Protein AF-A0AAD7VWU1-F1 (afdb_monomer)

Foldseek 3Di:
DVVLLVCLQPDPVSLLCCCQVPPLVDLCNLLCQCFVPPDPVSNLVVLVVLLSNLVSQLPVWQHDAHPNDPDPPDPDRGTDTPSLNSVVSLLCCQAESCLVRQVRQVSSLVSLVSQLVPDLSSLLSCVVVVLLLQLLCLLVCNHNHGHNPDPPRQCLSSLLSNLSSQLQADPVVQADNPDDHSYHDDPSSCCSQQPPLVSLLSCCVRPVPPPSSVSSLVSNCHRHVSSVVSNVVSVVVD

Mean predicted aligned error: 6.1 Å

Sequence (238 aa):
MTRLCVLLRHSKNVRCWFAHNILFAYTNRFSEYLLECPSAEVRGAFAKLIVFIAHFSLQDGPCPTPVASPGPSTQACDNLSLSDHLLRAVLNLLRREVSEHGRHLQQYFNLFVMCANLGVPEKTQLLKLSVPATFMLVALDEGPGPPIKYQYAELGKLYGVVSQLVRCCDVSSRMQSSLAPIMALQQLVAEILFVRTSYIKKIIEDCSNSDETIKLLRFSCWENPQFSSTVLSELLWQ

Secondary structure (DSSP, 8-state):
-HHHHHHHHH-HHHHHHHIIIIIITSTTHHHIIIII-S-HHHHHHHHHHHHHHHHHHTTS-B-PPPTT------S--TT-BHHHHHHHHHHHGGGTHHHHTGGGHHHHHHHHHHHHTT-HHHHHHHHHTTHHHHHHHHHTT-SSSS----TT---HHHHHHHHHHHTTEE-TTTS---S--SEEPPHHHHHHHHT-HHHHHHHHHHHTT-HHHHHHHHHHHTT-HHHHHHHHHHHHT-

Nearest PDB structures (foldseek):
  7yxx-assembly1_C  TM=9.167E-01  e=3.149E-23  Homo sapiens
  7yxy-assembly1_A  TM=9.125E-01  e=7.619E-23  Homo sapiens
  1t08-assembly1_A  TM=2.926E-01  e=3.624E-02  Homo sapiens
  1n4k-assembly1_A  TM=4.394E-01  e=4.158E+00  Mus musculus

Radius of gyration: 18.56 Å; Cα contacts (8 Å, |Δi|>4): 287; chains: 1; bounding box: 46×38×55 Å

Organism: NCBI:txid143900

Structure (mmCIF, N/CA/C/O backbone):
data_AF-A0AAD7VWU1-F1
#
_entry.id   AF-A0AAD7VWU1-F1
#
loop_
_atom_site.group_PDB
_atom_site.id
_atom_site.type_symbol
_atom_site.label_atom_id
_atom_site.label_alt_id
_atom_site.label_comp_id
_atom_site.label_asym_id
_atom_site.label_entity_id
_atom_site.label_seq_id
_atom_site.pdbx_PDB_ins_code
_atom_site.Cartn_x
_atom_site.Cartn_y
_atom_site.Cartn_z
_atom_site.occupancy
_atom_site.B_iso_or_equiv
_atom_site.auth_seq_id
_atom_site.auth_comp_id
_atom_site.auth_asym_id
_atom_site.auth_atom_id
_atom_site.pdbx_PDB_model_num
ATOM 1 N N . MET A 1 1 ? 16.481 11.238 -19.354 1.00 58.09 1 MET A N 1
ATOM 2 C CA . MET A 1 1 ? 15.278 10.696 -18.677 1.00 58.09 1 MET A CA 1
ATOM 3 C C . MET A 1 1 ? 14.001 10.854 -19.513 1.00 58.09 1 MET A C 1
ATOM 5 O O . MET A 1 1 ? 13.251 9.898 -19.636 1.00 58.09 1 MET A O 1
ATOM 9 N N . THR A 1 2 ? 13.778 11.998 -20.171 1.00 67.44 2 THR A N 1
ATOM 10 C CA . THR A 1 2 ? 12.561 12.308 -20.956 1.00 67.44 2 THR A CA 1
ATOM 11 C C . THR A 1 2 ? 12.230 11.317 -22.080 1.00 67.44 2 THR A C 1
ATOM 13 O O . THR A 1 2 ? 11.077 10.915 -22.194 1.00 67.44 2 THR A O 1
ATOM 16 N N . ARG A 1 3 ? 13.211 10.848 -22.869 1.00 79.94 3 ARG A N 1
ATOM 17 C CA . ARG A 1 3 ? 12.951 9.871 -23.951 1.00 79.94 3 ARG A CA 1
ATOM 18 C C . ARG A 1 3 ? 12.490 8.502 -23.433 1.00 79.94 3 ARG A C 1
ATOM 20 O O . ARG A 1 3 ? 11.554 7.936 -23.984 1.00 79.94 3 ARG A O 1
ATOM 27 N N . LEU A 1 4 ? 13.094 8.002 -22.352 1.00 82.31 4 LEU A N 1
ATOM 28 C CA . LEU A 1 4 ? 12.702 6.725 -21.746 1.00 82.31 4 LEU A CA 1
ATOM 29 C C . LEU A 1 4 ? 11.270 6.784 -21.194 1.00 82.31 4 LEU A C 1
ATOM 31 O O . LEU A 1 4 ? 10.484 5.880 -21.455 1.00 82.31 4 LEU A O 1
ATOM 35 N N . CYS A 1 5 ? 10.904 7.867 -20.500 1.00 86.25 5 CYS A N 1
ATOM 36 C CA . CYS A 1 5 ? 9.545 8.042 -19.978 1.00 86.25 5 CYS A CA 1
ATOM 37 C C . CYS A 1 5 ? 8.489 8.059 -21.093 1.00 86.25 5 CYS A C 1
ATOM 39 O O . CYS A 1 5 ? 7.422 7.468 -20.940 1.00 86.25 5 CYS A O 1
ATOM 41 N N . VAL A 1 6 ? 8.786 8.701 -22.230 1.00 89.88 6 VAL A N 1
ATOM 42 C CA . VAL A 1 6 ? 7.888 8.713 -23.396 1.00 89.88 6 VAL A CA 1
ATOM 43 C C . VAL A 1 6 ? 7.713 7.306 -23.968 1.00 89.88 6 VAL A C 1
ATOM 45 O O . VAL A 1 6 ? 6.583 6.9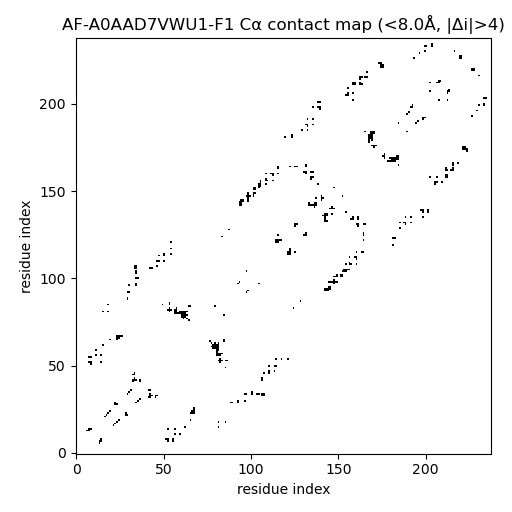06 -24.243 1.00 89.88 6 VAL A O 1
ATOM 48 N N . LEU A 1 7 ? 8.796 6.535 -24.104 1.00 91.38 7 LEU A N 1
ATOM 49 C CA . LEU A 1 7 ? 8.727 5.160 -24.607 1.00 91.38 7 LEU A CA 1
ATOM 50 C C . LEU A 1 7 ? 7.941 4.244 -23.659 1.00 91.38 7 LEU A C 1
ATOM 52 O O . LEU A 1 7 ? 7.056 3.516 -24.105 1.00 91.38 7 LEU A O 1
ATOM 56 N N . LEU A 1 8 ? 8.212 4.328 -22.354 1.00 93.00 8 LEU A N 1
ATOM 57 C CA . LEU A 1 8 ? 7.511 3.552 -21.328 1.00 93.00 8 LEU A CA 1
ATOM 58 C C . LEU A 1 8 ? 6.025 3.911 -21.225 1.00 93.00 8 LEU A C 1
ATOM 60 O O . LEU A 1 8 ? 5.228 3.055 -20.862 1.00 93.00 8 LEU A O 1
ATOM 64 N N . ARG A 1 9 ? 5.625 5.143 -21.553 1.00 94.19 9 ARG A N 1
ATOM 65 C CA . ARG A 1 9 ? 4.212 5.544 -21.568 1.00 94.19 9 ARG A CA 1
ATOM 66 C C . ARG A 1 9 ? 3.439 4.903 -22.718 1.00 94.19 9 ARG A C 1
ATOM 68 O O . ARG A 1 9 ? 2.335 4.413 -22.511 1.00 94.19 9 ARG A O 1
ATOM 75 N N . HIS A 1 10 ? 4.011 4.889 -23.919 1.00 93.88 10 HIS A N 1
ATOM 76 C CA . HIS A 1 10 ? 3.247 4.572 -25.131 1.00 93.88 10 HIS A CA 1
ATOM 77 C C . HIS A 1 10 ? 3.442 3.142 -25.646 1.00 93.88 10 HIS A C 1
ATOM 79 O O . HIS A 1 10 ? 2.617 2.671 -26.421 1.00 93.88 10 HIS A O 1
ATOM 85 N N . SER A 1 11 ? 4.500 2.434 -25.237 1.00 95.44 11 SER A N 1
ATOM 86 C CA . SER A 1 11 ? 4.798 1.100 -25.763 1.00 95.44 11 SER A CA 1
ATOM 87 C C . SER A 1 11 ? 4.746 0.019 -24.689 1.00 95.44 11 SER A C 1
ATOM 89 O O . SER A 1 11 ? 5.653 -0.097 -23.858 1.00 95.44 11 SER A O 1
ATOM 91 N N . LYS A 1 12 ? 3.725 -0.844 -24.781 1.00 95.12 12 LYS A N 1
ATOM 92 C CA . LYS A 1 12 ? 3.615 -2.066 -23.969 1.00 95.12 12 LYS A CA 1
ATOM 93 C C . LYS A 1 12 ? 4.841 -2.966 -24.108 1.00 95.12 12 LYS A C 1
ATOM 95 O O . LYS A 1 12 ? 5.328 -3.514 -23.125 1.00 95.12 12 LYS A O 1
ATOM 100 N N . ASN A 1 13 ? 5.406 -3.045 -25.316 1.00 94.44 13 ASN A N 1
ATOM 101 C CA . ASN A 1 13 ? 6.586 -3.864 -25.591 1.00 94.44 13 ASN A CA 1
ATOM 102 C C . ASN A 1 13 ? 7.817 -3.317 -24.861 1.00 94.44 13 ASN A C 1
ATOM 104 O O . ASN A 1 13 ? 8.588 -4.095 -24.309 1.00 94.44 13 ASN A O 1
ATOM 108 N N . VAL A 1 14 ? 7.981 -1.988 -24.800 1.00 95.38 14 VAL A N 1
ATOM 109 C CA . VAL A 1 14 ? 9.089 -1.370 -24.055 1.00 95.38 14 VAL A CA 1
ATOM 110 C C . VAL A 1 14 ? 8.914 -1.579 -22.554 1.00 95.38 14 VAL A C 1
ATOM 112 O O . VAL A 1 14 ? 9.885 -1.937 -21.892 1.00 95.38 14 VAL A O 1
ATOM 115 N N . ARG A 1 15 ? 7.699 -1.413 -22.010 1.00 96.06 15 ARG A N 1
ATOM 116 C CA . ARG A 1 15 ? 7.420 -1.711 -20.592 1.00 96.06 15 ARG A CA 1
ATOM 117 C C . ARG A 1 15 ? 7.732 -3.162 -20.252 1.00 96.06 15 ARG A C 1
ATOM 119 O O . ARG A 1 15 ? 8.461 -3.414 -19.297 1.00 96.06 15 ARG A O 1
ATOM 126 N N . CYS A 1 16 ? 7.228 -4.094 -21.058 1.00 94.38 16 CYS A N 1
ATOM 127 C CA . CYS A 1 16 ? 7.449 -5.522 -20.877 1.00 94.38 16 CYS A CA 1
ATOM 128 C C . CYS A 1 16 ? 8.937 -5.867 -20.960 1.00 94.38 16 CYS A C 1
ATOM 130 O O . CYS A 1 16 ? 9.465 -6.509 -20.054 1.00 94.38 16 CYS A O 1
ATOM 132 N N . TRP A 1 17 ? 9.639 -5.397 -21.995 1.00 94.81 17 TRP A N 1
ATOM 133 C CA . TRP A 1 17 ? 11.071 -5.638 -22.150 1.00 94.81 17 TRP A CA 1
ATOM 134 C C . TRP A 1 17 ? 11.866 -5.073 -20.973 1.00 94.81 17 TRP A C 1
ATOM 136 O O . TRP A 1 17 ? 12.692 -5.784 -20.404 1.00 94.81 17 TRP A O 1
ATOM 146 N N . PHE A 1 18 ? 11.585 -3.830 -20.573 1.00 95.12 18 PHE A N 1
ATOM 147 C CA . PHE A 1 18 ? 12.268 -3.185 -19.458 1.00 95.12 18 PHE A CA 1
ATOM 148 C C . PHE A 1 18 ? 12.026 -3.949 -18.158 1.00 95.12 18 PHE A C 1
ATOM 150 O O . PHE A 1 18 ? 12.970 -4.275 -17.448 1.00 95.12 18 PHE A O 1
ATOM 157 N N . ALA A 1 19 ? 10.779 -4.297 -17.852 1.00 94.81 19 ALA A N 1
ATOM 158 C CA . ALA A 1 19 ? 10.480 -5.020 -16.630 1.00 94.81 19 ALA A CA 1
ATOM 159 C C . ALA A 1 19 ? 11.159 -6.395 -16.591 1.00 94.81 19 ALA A C 1
ATOM 161 O O . ALA A 1 19 ? 11.767 -6.721 -15.583 1.00 94.81 19 ALA A O 1
ATOM 162 N N . HIS A 1 20 ? 11.153 -7.171 -17.677 1.00 93.12 20 HIS A N 1
ATOM 163 C CA . HIS A 1 20 ? 11.773 -8.501 -17.674 1.00 93.12 20 HIS A CA 1
ATOM 164 C C . HIS A 1 20 ? 13.298 -8.455 -17.666 1.00 93.12 20 HIS A C 1
ATOM 166 O O . HIS A 1 20 ? 13.919 -9.152 -16.873 1.00 93.12 20 HIS A O 1
ATOM 172 N N . ASN A 1 21 ? 13.905 -7.632 -18.520 1.00 93.00 21 ASN A N 1
ATOM 173 C CA . ASN A 1 21 ? 15.356 -7.638 -18.726 1.00 93.00 21 ASN A CA 1
ATOM 174 C C . ASN A 1 21 ? 16.093 -6.733 -17.743 1.00 93.00 21 ASN A C 1
ATOM 176 O O . ASN A 1 21 ? 17.259 -6.965 -17.439 1.00 93.00 21 ASN A O 1
ATOM 180 N N . ILE A 1 22 ? 15.428 -5.684 -17.259 1.00 92.94 22 ILE A N 1
ATOM 181 C CA . ILE A 1 22 ? 16.006 -4.772 -16.283 1.00 92.94 22 ILE A CA 1
ATOM 182 C C . ILE A 1 22 ? 15.503 -5.157 -14.902 1.00 92.94 22 ILE A C 1
ATOM 184 O O . ILE A 1 22 ? 16.324 -5.474 -14.062 1.00 92.94 22 ILE A O 1
ATOM 188 N N . LEU A 1 23 ? 14.205 -5.173 -14.618 1.00 94.19 23 LEU A N 1
ATOM 189 C CA . LEU A 1 23 ? 13.758 -5.333 -13.227 1.00 94.19 23 LEU A CA 1
ATOM 190 C C . LEU A 1 23 ? 13.838 -6.785 -12.733 1.00 94.19 23 LEU A C 1
ATOM 192 O O . LEU A 1 23 ? 14.499 -7.054 -11.737 1.00 94.19 23 LEU A O 1
ATOM 196 N N . PHE A 1 24 ? 13.206 -7.721 -13.436 1.00 93.44 24 PHE A N 1
ATOM 197 C CA . PHE A 1 24 ? 13.046 -9.103 -12.984 1.00 93.44 24 PHE A CA 1
ATOM 198 C C . PHE A 1 24 ? 14.243 -10.011 -13.269 1.00 93.44 24 PHE A C 1
ATOM 200 O O . PHE A 1 24 ? 14.383 -11.034 -12.606 1.00 93.44 24 PHE A O 1
ATOM 207 N N . ALA A 1 25 ? 15.118 -9.655 -14.213 1.00 91.50 25 ALA A N 1
ATOM 208 C CA . ALA A 1 25 ? 16.335 -10.419 -14.495 1.00 91.50 25 ALA A CA 1
ATOM 209 C C . ALA A 1 25 ? 17.318 -10.451 -13.308 1.00 91.50 25 ALA A C 1
ATOM 211 O O . ALA A 1 25 ? 18.225 -11.277 -13.287 1.00 91.50 25 ALA A O 1
ATOM 212 N N . TYR A 1 26 ? 17.142 -9.564 -12.323 1.00 89.31 26 TYR A N 1
ATOM 213 C CA . TYR A 1 26 ? 18.027 -9.418 -11.173 1.00 89.31 26 TYR A CA 1
ATOM 214 C C . TYR A 1 26 ? 17.202 -9.434 -9.884 1.00 89.31 26 TYR A C 1
ATOM 216 O O . TYR A 1 26 ? 16.497 -8.473 -9.578 1.00 89.31 26 TYR A O 1
ATOM 224 N N . THR A 1 27 ? 17.310 -10.516 -9.110 1.00 82.81 27 THR A N 1
ATOM 225 C CA . THR A 1 27 ? 16.456 -10.794 -7.937 1.00 82.81 27 THR A CA 1
ATOM 226 C C . THR A 1 27 ? 16.480 -9.692 -6.881 1.00 82.81 27 THR A C 1
ATOM 228 O O . THR A 1 27 ? 15.453 -9.409 -6.271 1.00 82.81 27 THR A O 1
ATOM 231 N N . ASN A 1 28 ? 17.626 -9.034 -6.706 1.00 90.81 28 ASN A N 1
ATOM 232 C CA . ASN A 1 28 ? 17.827 -8.044 -5.648 1.00 90.81 28 ASN A CA 1
ATOM 233 C C . ASN A 1 28 ? 17.580 -6.612 -6.127 1.00 90.81 28 ASN A C 1
ATOM 235 O O . ASN A 1 28 ? 17.637 -5.686 -5.335 1.00 90.81 28 ASN A O 1
ATOM 239 N N . ARG A 1 29 ? 17.272 -6.382 -7.410 1.00 93.75 29 ARG A N 1
ATOM 240 C CA . ARG A 1 29 ? 17.190 -5.015 -7.951 1.00 93.75 29 ARG A CA 1
ATOM 241 C C . ARG A 1 29 ? 16.129 -4.163 -7.257 1.00 93.75 29 ARG A C 1
ATOM 243 O O . ARG A 1 29 ? 16.297 -2.956 -7.111 1.00 93.75 29 ARG A O 1
ATOM 250 N N . PHE A 1 30 ? 15.035 -4.782 -6.820 1.00 94.00 30 PHE A N 1
ATOM 251 C CA . PHE A 1 30 ? 14.017 -4.082 -6.048 1.00 94.00 30 PHE A CA 1
ATOM 252 C C . PHE A 1 30 ? 14.531 -3.677 -4.659 1.00 94.00 30 PHE A C 1
ATOM 254 O O . PHE A 1 30 ? 14.360 -2.514 -4.302 1.00 94.00 30 PHE A O 1
ATOM 261 N N . SER A 1 31 ? 15.175 -4.575 -3.901 1.00 93.50 31 SER A N 1
ATOM 262 C CA . SER A 1 31 ? 15.735 -4.240 -2.580 1.00 93.50 31 SER A CA 1
ATOM 263 C C . SER A 1 31 ? 16.895 -3.252 -2.702 1.00 93.50 31 SER A C 1
ATOM 265 O O . SER A 1 31 ? 16.900 -2.233 -2.015 1.00 93.50 31 SER A O 1
ATOM 267 N N . GLU A 1 32 ? 17.786 -3.463 -3.669 1.00 94.00 32 GLU A N 1
ATOM 268 C CA . GLU A 1 32 ? 18.955 -2.631 -3.944 1.00 94.00 32 GLU A CA 1
ATOM 269 C C . GLU A 1 32 ? 18.558 -1.159 -4.117 1.00 94.00 32 GLU A C 1
ATOM 271 O O . GLU A 1 32 ? 19.086 -0.271 -3.448 1.00 94.00 32 GLU A O 1
ATOM 276 N N . TYR A 1 33 ? 17.574 -0.875 -4.974 1.00 94.75 33 TYR A N 1
ATOM 277 C CA . TYR A 1 33 ? 17.197 0.504 -5.282 1.00 94.75 33 TYR A CA 1
ATOM 278 C C . TYR A 1 33 ? 16.080 1.074 -4.406 1.00 94.75 33 TYR A C 1
ATOM 280 O O . TYR A 1 33 ? 16.028 2.294 -4.259 1.00 94.75 33 TYR A O 1
ATOM 288 N N . LEU A 1 34 ? 15.184 0.264 -3.828 1.00 93.50 34 LEU A N 1
ATOM 289 C CA . LEU A 1 34 ? 14.133 0.776 -2.931 1.00 93.50 34 LEU A CA 1
ATOM 290 C C . LEU A 1 34 ? 14.580 0.866 -1.473 1.00 93.50 34 LEU A C 1
ATOM 292 O O . LEU A 1 34 ? 14.097 1.749 -0.765 1.00 93.50 34 LEU A O 1
ATOM 296 N N . LEU A 1 35 ? 15.460 -0.031 -1.023 1.00 91.81 35 LEU A N 1
ATOM 297 C CA . LEU A 1 35 ? 15.793 -0.216 0.391 1.00 91.81 35 LEU A CA 1
ATOM 298 C C . LEU A 1 35 ? 17.276 0.004 0.695 1.00 91.81 35 LEU A C 1
ATOM 300 O O . LEU A 1 35 ? 17.579 0.570 1.736 1.00 91.81 35 LEU A O 1
ATOM 304 N N . GLU A 1 36 ? 18.209 -0.395 -0.163 1.00 92.19 36 GLU A N 1
ATOM 305 C CA . GLU A 1 36 ? 19.645 -0.359 0.172 1.00 92.19 36 GLU A CA 1
ATOM 306 C C . GLU A 1 36 ? 20.339 0.921 -0.305 1.00 92.19 36 GLU A C 1
ATOM 308 O O . GLU A 1 36 ? 21.246 1.426 0.362 1.00 92.19 36 GLU A O 1
ATOM 313 N N . CYS A 1 37 ? 19.899 1.478 -1.438 1.00 92.44 37 CYS A N 1
ATOM 314 C CA . CYS A 1 37 ? 20.549 2.612 -2.082 1.00 92.44 37 CYS A CA 1
ATOM 315 C C . CYS A 1 37 ? 20.668 3.794 -1.109 1.00 92.44 37 CYS A C 1
ATOM 317 O O . CYS A 1 37 ? 19.646 4.242 -0.588 1.00 92.44 37 CYS A O 1
ATOM 319 N N . PRO A 1 38 ? 21.868 4.360 -0.880 1.00 91.62 38 PRO A N 1
ATOM 320 C CA . PRO A 1 38 ? 22.064 5.415 0.114 1.00 91.62 38 PRO A CA 1
ATOM 321 C C . PRO A 1 38 ? 21.387 6.737 -0.279 1.00 91.62 38 PRO A C 1
ATOM 323 O O . PRO A 1 38 ? 20.934 7.482 0.591 1.00 91.62 38 PRO A O 1
ATOM 326 N N . SER A 1 39 ? 21.248 7.013 -1.580 1.00 94.31 39 SER A N 1
ATOM 327 C CA . SER A 1 39 ? 20.638 8.249 -2.075 1.00 94.31 39 SER A CA 1
ATOM 328 C C . SER A 1 39 ? 19.111 8.192 -2.026 1.00 94.31 39 SER A C 1
ATOM 330 O O . SER A 1 39 ? 18.473 7.446 -2.770 1.00 94.31 39 SER A O 1
ATOM 332 N N . ALA A 1 40 ? 18.509 9.039 -1.186 1.00 91.38 40 ALA A N 1
ATOM 333 C CA . ALA A 1 40 ? 17.055 9.171 -1.088 1.00 91.38 40 ALA A CA 1
ATOM 334 C C . ALA A 1 40 ? 16.411 9.612 -2.414 1.00 91.38 40 ALA A C 1
ATOM 336 O O . ALA A 1 40 ? 15.310 9.167 -2.743 1.00 91.38 40 ALA A O 1
ATOM 337 N N . GLU A 1 41 ? 17.106 10.437 -3.200 1.00 93.88 41 GLU A N 1
ATOM 338 C CA . GLU A 1 41 ? 16.647 10.869 -4.521 1.00 93.88 41 GLU A CA 1
ATOM 339 C C . GLU A 1 41 ? 16.580 9.700 -5.502 1.00 93.88 41 GLU A C 1
ATOM 341 O O . GLU A 1 41 ? 15.601 9.569 -6.236 1.00 93.88 41 GLU A O 1
ATOM 346 N N . VAL A 1 42 ? 17.580 8.812 -5.472 1.00 95.12 42 VAL A N 1
ATOM 347 C CA . VAL A 1 42 ? 17.606 7.607 -6.311 1.00 95.12 42 VAL A CA 1
ATOM 348 C C . VAL A 1 42 ? 16.498 6.644 -5.892 1.00 95.12 42 VAL A C 1
ATOM 350 O O . VAL A 1 42 ? 15.743 6.202 -6.759 1.00 95.12 42 VAL A O 1
ATOM 353 N N . ARG A 1 43 ? 16.320 6.397 -4.584 1.00 94.31 43 ARG A N 1
ATOM 354 C CA . ARG A 1 43 ? 15.196 5.586 -4.072 1.00 94.31 43 ARG A CA 1
ATOM 355 C C . ARG A 1 43 ? 13.852 6.147 -4.541 1.00 94.31 43 ARG A C 1
ATOM 357 O O . ARG A 1 43 ? 13.011 5.421 -5.069 1.00 94.31 43 ARG A O 1
ATOM 364 N N . GLY A 1 44 ? 13.665 7.462 -4.413 1.00 94.50 44 GLY A N 1
ATOM 365 C CA . GLY A 1 44 ? 12.451 8.155 -4.842 1.00 94.50 44 GLY A CA 1
ATOM 366 C C . GLY A 1 44 ? 12.222 8.106 -6.356 1.00 94.50 44 GLY A C 1
ATOM 367 O O . GLY A 1 44 ? 11.095 7.887 -6.801 1.00 94.50 44 GLY A O 1
ATOM 368 N N . ALA A 1 45 ? 13.272 8.278 -7.160 1.00 95.06 45 ALA A N 1
ATOM 369 C CA . ALA A 1 45 ? 13.200 8.178 -8.615 1.00 95.06 45 ALA A CA 1
ATOM 370 C C . ALA A 1 45 ? 12.854 6.754 -9.068 1.00 95.06 45 ALA A C 1
ATOM 372 O O . ALA A 1 45 ? 12.016 6.579 -9.954 1.00 95.06 45 ALA A O 1
ATOM 373 N N . PHE A 1 46 ? 13.445 5.743 -8.432 1.00 95.94 46 PHE A N 1
ATOM 374 C CA . PHE A 1 46 ? 13.175 4.342 -8.732 1.00 95.94 46 PHE A CA 1
ATOM 375 C C . PHE A 1 46 ? 11.758 3.926 -8.323 1.00 95.94 46 PHE A C 1
ATOM 377 O O . PHE A 1 46 ? 11.051 3.303 -9.114 1.00 95.94 46 PHE A O 1
ATOM 384 N N . ALA A 1 47 ? 11.281 4.360 -7.152 1.00 96.44 47 ALA A N 1
ATOM 385 C CA . ALA A 1 47 ? 9.895 4.150 -6.744 1.00 96.44 47 ALA A CA 1
ATOM 386 C C . ALA A 1 47 ? 8.912 4.774 -7.751 1.00 96.44 47 ALA A C 1
ATOM 388 O O . ALA A 1 47 ? 7.989 4.104 -8.207 1.00 96.44 47 ALA A O 1
ATOM 389 N N . LYS A 1 48 ? 9.146 6.025 -8.179 1.00 96.31 48 LYS A N 1
ATOM 390 C CA . LYS A 1 48 ? 8.335 6.680 -9.223 1.00 96.31 48 LYS A CA 1
ATOM 391 C C . LYS A 1 48 ? 8.377 5.925 -10.551 1.00 96.31 48 LYS A C 1
ATOM 393 O O . LYS A 1 48 ? 7.350 5.836 -11.217 1.00 96.31 48 LYS A O 1
ATOM 398 N N . LEU A 1 49 ? 9.530 5.374 -10.935 1.00 96.81 49 LEU A N 1
ATOM 399 C CA . LEU A 1 49 ? 9.669 4.567 -12.147 1.00 96.81 49 LEU A CA 1
ATOM 400 C C . LEU A 1 49 ? 8.821 3.290 -12.074 1.00 96.81 49 LEU A C 1
ATOM 402 O O . LEU A 1 49 ? 8.093 3.006 -13.023 1.00 96.81 49 LEU A O 1
ATOM 406 N N . ILE A 1 50 ? 8.867 2.555 -10.958 1.00 97.12 50 ILE A N 1
ATOM 407 C CA . ILE A 1 50 ? 8.037 1.356 -10.758 1.00 97.12 50 ILE A CA 1
ATOM 408 C C . ILE A 1 50 ? 6.554 1.716 -10.842 1.00 97.12 50 ILE A C 1
ATOM 410 O O . ILE A 1 50 ? 5.827 1.089 -11.609 1.00 97.12 50 ILE A O 1
ATOM 414 N N . VAL A 1 51 ? 6.118 2.751 -10.116 1.00 97.62 51 VAL A N 1
ATOM 415 C CA . VAL A 1 51 ? 4.719 3.216 -10.126 1.00 97.62 51 VAL A CA 1
ATOM 416 C C . VAL A 1 51 ? 4.281 3.617 -11.534 1.00 97.62 51 VAL A C 1
ATOM 418 O O . VAL A 1 51 ? 3.189 3.263 -11.967 1.00 97.62 51 VAL A O 1
ATOM 421 N N . PHE A 1 52 ? 5.145 4.305 -12.281 1.00 96.94 52 PHE A N 1
ATOM 422 C CA . PHE A 1 52 ? 4.867 4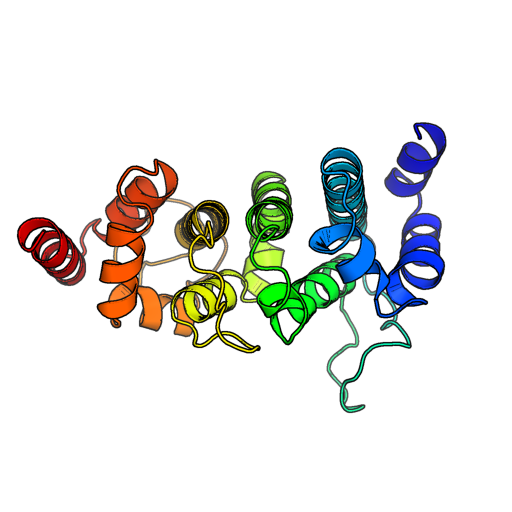.712 -13.655 1.00 96.94 52 PHE A CA 1
ATOM 423 C C . PHE A 1 52 ? 4.662 3.508 -14.583 1.00 96.94 52 PHE A C 1
ATOM 425 O O . PHE A 1 52 ? 3.712 3.488 -15.364 1.00 96.94 52 PHE A O 1
ATOM 432 N N . ILE A 1 53 ? 5.528 2.494 -14.500 1.00 97.06 53 ILE A N 1
ATOM 433 C CA . ILE A 1 53 ? 5.402 1.283 -15.322 1.00 97.06 53 ILE A CA 1
ATOM 434 C C . ILE A 1 53 ? 4.158 0.488 -14.910 1.00 97.06 53 ILE A C 1
ATOM 436 O O . ILE A 1 53 ? 3.411 0.051 -15.785 1.00 97.06 53 ILE A O 1
ATOM 440 N N . ALA A 1 54 ? 3.906 0.335 -13.607 1.00 97.44 54 ALA A N 1
ATOM 441 C CA . ALA A 1 54 ? 2.720 -0.340 -13.082 1.00 97.44 54 ALA A CA 1
ATOM 442 C C . ALA A 1 54 ? 1.429 0.323 -13.596 1.00 97.44 54 ALA A C 1
ATOM 444 O O . ALA A 1 54 ? 0.603 -0.342 -14.214 1.00 97.44 54 ALA A O 1
ATOM 445 N N . HIS A 1 55 ? 1.316 1.648 -13.475 1.00 96.94 55 HIS A N 1
ATOM 446 C CA . HIS A 1 55 ? 0.167 2.419 -13.954 1.00 96.94 55 HIS A CA 1
ATOM 447 C C . HIS A 1 55 ? -0.136 2.179 -15.441 1.00 96.94 55 HIS A C 1
ATOM 449 O O . HIS A 1 55 ? -1.230 1.747 -15.800 1.00 96.94 55 HIS A O 1
ATOM 455 N N . PHE A 1 56 ? 0.846 2.398 -16.323 1.00 96.38 56 PHE A N 1
ATOM 456 C CA . PHE A 1 56 ? 0.623 2.252 -17.766 1.00 96.38 56 PHE A CA 1
ATOM 457 C C . PHE A 1 56 ? 0.477 0.800 -18.223 1.00 96.38 56 PHE A C 1
ATOM 459 O O . PHE A 1 56 ? -0.023 0.567 -19.320 1.00 96.38 56 PHE A O 1
ATOM 466 N N . SER A 1 57 ? 0.905 -0.170 -17.412 1.00 96.44 57 SER A N 1
ATOM 467 C CA . SER A 1 57 ? 0.778 -1.589 -17.745 1.00 96.44 57 SER A CA 1
ATOM 468 C C . SER A 1 57 ? -0.475 -2.263 -17.198 1.00 96.44 57 SER A C 1
ATOM 470 O O . SER A 1 57 ? -0.737 -3.417 -17.534 1.00 96.44 57 SER A O 1
ATOM 472 N N . LEU A 1 58 ? -1.296 -1.543 -16.429 1.00 93.31 58 LEU A N 1
ATOM 473 C CA . LEU A 1 58 ? -2.579 -2.044 -15.937 1.00 93.31 58 LEU A CA 1
ATOM 474 C C . LEU A 1 58 ? -3.531 -2.437 -17.083 1.00 93.31 58 LEU A C 1
ATOM 476 O O . LEU A 1 58 ? -4.322 -3.364 -16.944 1.00 93.31 58 LEU A O 1
ATOM 480 N N . GLN A 1 59 ? -3.433 -1.746 -18.224 1.00 89.31 59 GLN A N 1
ATOM 481 C CA . GLN A 1 59 ? -4.281 -1.955 -19.404 1.00 89.31 59 GLN A CA 1
ATOM 482 C C . GLN A 1 59 ? -3.598 -2.768 -20.519 1.00 89.31 59 GLN A C 1
ATOM 484 O O . GLN A 1 59 ? -4.174 -2.936 -21.591 1.00 89.31 59 GLN A O 1
ATOM 489 N N . ASP A 1 60 ? -2.388 -3.293 -20.290 1.00 92.50 60 ASP A N 1
ATOM 490 C CA . ASP A 1 60 ? -1.637 -4.033 -21.320 1.00 92.50 60 ASP A CA 1
ATOM 491 C C . ASP A 1 60 ? -2.171 -5.443 -21.590 1.00 92.50 60 ASP A C 1
ATOM 493 O O . ASP A 1 60 ? -1.788 -6.071 -22.582 1.00 92.50 60 ASP A O 1
ATOM 497 N N . GLY A 1 61 ? -3.069 -5.920 -20.728 1.00 89.50 61 GLY A N 1
ATOM 498 C CA . GLY A 1 61 ? -3.540 -7.296 -20.715 1.00 89.50 61 GLY A CA 1
ATOM 499 C C . GLY A 1 61 ? -2.563 -8.241 -20.004 1.00 89.50 61 GLY A C 1
ATOM 500 O O . GLY A 1 61 ? -1.653 -7.787 -19.299 1.00 89.50 61 GLY A O 1
ATOM 501 N N . PRO A 1 62 ? -2.767 -9.561 -20.156 1.00 90.38 62 PRO A N 1
ATOM 502 C CA . PRO A 1 62 ? -1.928 -10.574 -19.534 1.00 90.38 62 PRO A CA 1
ATOM 503 C C . PRO A 1 62 ? -0.460 -10.456 -19.948 1.00 90.38 62 PRO A C 1
ATOM 505 O O . PRO A 1 62 ? -0.127 -10.209 -21.108 1.00 90.38 62 PRO A O 1
ATOM 508 N N . CYS A 1 63 ? 0.423 -10.667 -18.982 1.00 88.81 63 CYS A N 1
ATOM 509 C CA . CYS A 1 63 ? 1.864 -10.626 -19.130 1.00 88.81 63 CYS A CA 1
ATOM 510 C C . CYS A 1 63 ? 2.449 -11.982 -18.710 1.00 88.81 63 CYS A C 1
ATOM 512 O O . CYS A 1 63 ? 2.019 -12.518 -17.688 1.00 88.81 63 CYS A O 1
ATOM 514 N N . PRO A 1 64 ? 3.442 -12.531 -19.432 1.00 84.50 64 PRO A N 1
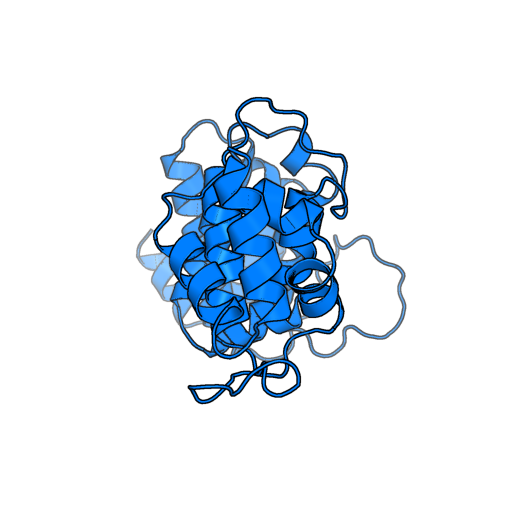ATOM 515 C CA . PRO A 1 64 ? 4.138 -13.737 -18.998 1.00 84.50 64 PRO A CA 1
ATOM 516 C C . PRO A 1 64 ? 4.712 -13.584 -17.586 1.00 84.50 64 PRO A C 1
ATOM 518 O O . PRO A 1 64 ? 5.178 -12.506 -17.206 1.00 84.50 64 PRO A O 1
ATOM 521 N N . THR A 1 65 ? 4.696 -14.670 -16.816 1.00 81.12 65 THR A N 1
ATOM 522 C CA . THR A 1 65 ? 5.301 -14.708 -15.483 1.00 81.12 65 THR A CA 1
ATOM 523 C C . THR A 1 65 ? 6.821 -14.540 -15.568 1.00 81.12 65 THR A C 1
ATOM 525 O O . THR A 1 65 ? 7.462 -15.249 -16.352 1.00 81.12 65 THR A O 1
ATOM 528 N N . PRO A 1 66 ? 7.436 -13.675 -14.741 1.00 78.56 66 PRO A N 1
ATOM 529 C CA . PRO A 1 66 ? 8.885 -13.512 -14.731 1.00 78.56 66 PRO A CA 1
ATOM 530 C C . PRO A 1 66 ? 9.615 -14.786 -14.282 1.00 78.56 66 PRO A C 1
ATOM 532 O O . PRO A 1 66 ? 9.263 -15.380 -13.260 1.00 78.56 66 PRO A O 1
ATOM 535 N N . VAL A 1 67 ? 10.678 -15.150 -15.009 1.00 66.56 67 VAL A N 1
ATOM 536 C CA . VAL A 1 67 ? 11.481 -16.385 -14.838 1.00 66.56 67 VAL A CA 1
ATOM 537 C C . VAL A 1 67 ? 12.059 -16.550 -13.423 1.00 66.56 67 VAL A C 1
ATOM 539 O O . VAL A 1 67 ? 12.239 -17.668 -12.956 1.00 66.56 67 VAL A O 1
ATOM 542 N N . ALA A 1 68 ? 12.316 -15.447 -12.717 1.00 58.59 68 ALA A N 1
ATOM 543 C CA . ALA A 1 68 ? 12.936 -15.444 -11.391 1.00 58.59 68 ALA A CA 1
ATOM 544 C C . ALA A 1 68 ? 11.952 -15.627 -10.215 1.00 58.59 68 ALA A C 1
ATOM 546 O O . ALA A 1 68 ? 12.345 -15.443 -9.066 1.00 58.59 68 ALA A O 1
ATOM 547 N N . SER A 1 69 ? 10.677 -15.943 -10.464 1.00 53.19 69 SER A N 1
ATOM 548 C CA . SER A 1 69 ? 9.670 -16.069 -9.400 1.00 53.19 69 SER A CA 1
ATOM 549 C C . SER A 1 69 ? 9.788 -17.429 -8.689 1.00 53.19 69 SER A C 1
ATOM 551 O O . SER A 1 69 ? 9.478 -18.448 -9.306 1.00 53.19 69 SER A O 1
ATOM 553 N N . PRO A 1 70 ? 10.173 -17.496 -7.398 1.00 46.22 70 PRO A N 1
ATOM 554 C CA . PRO A 1 70 ? 10.159 -18.743 -6.648 1.00 46.22 70 PRO A CA 1
ATOM 555 C C . PRO A 1 70 ? 8.716 -19.022 -6.211 1.00 46.22 70 PRO A C 1
ATOM 557 O O . PRO A 1 70 ? 8.217 -18.450 -5.241 1.00 46.22 70 PRO A O 1
ATOM 560 N N . GLY A 1 71 ? 8.019 -19.872 -6.958 1.00 50.03 71 GLY A N 1
ATOM 561 C CA . GLY A 1 71 ? 6.692 -20.371 -6.611 1.00 50.03 71 GLY A CA 1
ATOM 562 C C . GLY A 1 71 ? 6.446 -21.734 -7.258 1.00 50.03 71 GLY A C 1
ATOM 563 O O . GLY A 1 71 ? 6.971 -21.978 -8.345 1.00 50.03 71 GLY A O 1
ATOM 564 N N . PRO A 1 72 ? 5.697 -22.643 -6.606 1.00 41.06 72 PRO A N 1
ATOM 565 C CA . PRO A 1 72 ? 5.411 -23.956 -7.164 1.00 41.06 72 PRO A CA 1
ATOM 566 C C . PRO A 1 72 ? 4.670 -23.791 -8.493 1.00 41.06 72 PRO A C 1
ATOM 568 O O . PRO A 1 72 ? 3.689 -23.048 -8.584 1.00 41.06 72 PRO A O 1
ATOM 571 N N . SER A 1 73 ? 5.156 -24.486 -9.520 1.00 45.09 73 SER A N 1
ATOM 572 C CA . SER A 1 73 ? 4.525 -24.634 -10.828 1.00 45.09 73 SER A CA 1
ATOM 573 C C . SER A 1 73 ? 3.160 -25.308 -10.672 1.00 45.09 73 SER A C 1
ATOM 575 O O . SER A 1 73 ? 3.023 -26.518 -10.824 1.00 45.09 73 SER A O 1
ATOM 577 N N . THR A 1 74 ? 2.150 -24.513 -10.336 1.00 39.34 74 THR A N 1
ATOM 578 C CA . THR A 1 74 ? 0.751 -24.928 -10.227 1.00 39.34 74 THR A CA 1
ATOM 579 C C . THR A 1 74 ? -0.124 -23.802 -10.766 1.00 39.34 74 THR A C 1
ATOM 581 O O . THR A 1 74 ? -0.355 -22.793 -10.108 1.00 39.34 74 THR A O 1
ATOM 584 N N . GLN A 1 75 ? -0.503 -23.971 -12.033 1.00 46.53 75 GLN A N 1
ATOM 585 C CA . GLN A 1 75 ? -1.706 -23.480 -12.717 1.00 46.53 75 GLN A CA 1
ATOM 586 C C . GLN A 1 75 ? -2.645 -22.573 -11.891 1.00 46.53 75 GLN A C 1
ATOM 588 O O . GLN A 1 75 ? -3.638 -23.033 -11.335 1.00 46.53 75 GLN A O 1
ATOM 593 N N . ALA A 1 76 ? -2.352 -21.270 -11.853 1.00 44.22 76 ALA A N 1
ATOM 594 C CA . ALA A 1 76 ? -3.311 -20.216 -11.483 1.00 44.22 76 ALA A CA 1
ATOM 595 C C . ALA A 1 76 ? -2.937 -18.821 -12.041 1.00 44.22 76 ALA A C 1
ATOM 597 O O . ALA A 1 76 ? -3.583 -17.826 -11.711 1.00 44.22 76 ALA A O 1
ATOM 598 N N . CYS A 1 77 ? -1.874 -18.710 -12.849 1.00 50.53 77 CYS A N 1
ATOM 599 C CA . CYS A 1 77 ? -1.216 -17.436 -13.169 1.00 50.53 77 CYS A CA 1
ATOM 600 C C . CYS A 1 77 ? -1.497 -16.924 -14.593 1.00 50.53 77 CYS A C 1
ATOM 602 O O . CYS A 1 77 ? -0.759 -16.083 -15.097 1.00 50.53 77 CYS A O 1
ATOM 604 N N . ASP A 1 78 ? -2.548 -17.410 -15.251 1.00 54.91 78 ASP A N 1
ATOM 605 C CA . ASP A 1 78 ? -2.659 -17.268 -16.710 1.00 54.91 78 ASP A CA 1
ATOM 606 C C . ASP A 1 78 ? -3.157 -15.889 -17.182 1.00 54.91 78 ASP A C 1
ATOM 608 O O . ASP A 1 78 ? -3.181 -15.632 -18.380 1.00 54.91 78 ASP A O 1
ATOM 612 N N . ASN A 1 79 ? -3.507 -14.966 -16.272 1.00 74.25 79 ASN A N 1
ATOM 613 C CA . ASN A 1 79 ? -4.127 -13.679 -16.634 1.00 74.25 79 ASN A CA 1
ATOM 614 C C . ASN A 1 79 ? -3.607 -12.446 -15.869 1.00 74.25 79 ASN A C 1
ATOM 616 O O . ASN A 1 79 ? -4.287 -11.420 -15.826 1.00 74.25 79 ASN A O 1
ATOM 620 N N . LEU A 1 80 ? -2.432 -12.511 -15.238 1.00 89.38 80 LEU A N 1
ATOM 621 C CA . LEU A 1 80 ? -1.901 -11.355 -14.505 1.00 89.38 80 LEU A CA 1
ATOM 622 C C . LEU A 1 80 ? -1.279 -10.323 -15.440 1.00 89.38 80 LEU A C 1
ATOM 624 O O . LEU A 1 80 ? -0.533 -10.667 -16.354 1.00 89.38 80 LEU A O 1
ATOM 628 N N . SER A 1 81 ? -1.541 -9.047 -15.175 1.00 93.88 81 SER A N 1
ATOM 629 C CA . SER A 1 81 ? -0.898 -7.947 -15.889 1.00 93.88 81 SER A CA 1
ATOM 630 C C . SER A 1 81 ? 0.564 -7.791 -15.463 1.00 93.88 81 SER A C 1
ATOM 632 O O . SER A 1 81 ? 1.008 -8.298 -14.429 1.00 93.88 81 SER A O 1
ATOM 634 N N . LEU A 1 82 ? 1.344 -7.036 -16.237 1.00 95.50 82 LEU A N 1
ATOM 635 C CA . LEU A 1 82 ? 2.701 -6.672 -15.824 1.00 95.50 82 LEU A CA 1
ATOM 636 C C . LEU A 1 82 ? 2.694 -5.861 -14.513 1.00 95.50 82 LEU A C 1
ATOM 638 O O . LEU A 1 82 ? 3.579 -6.037 -13.674 1.00 95.50 82 LEU A O 1
ATOM 642 N N . SER A 1 83 ? 1.673 -5.025 -14.312 1.00 96.69 83 SER A N 1
ATOM 643 C CA . SER A 1 83 ? 1.477 -4.272 -13.074 1.00 96.69 83 SER A CA 1
ATOM 644 C C . SER A 1 83 ? 1.353 -5.199 -11.860 1.00 96.69 83 SER A C 1
ATOM 646 O O . SER A 1 83 ? 1.991 -4.967 -10.832 1.00 96.69 83 SER A O 1
ATOM 648 N N . ASP A 1 84 ? 0.599 -6.298 -11.988 1.00 95.12 84 ASP A N 1
ATOM 649 C CA . ASP A 1 84 ? 0.431 -7.277 -10.906 1.00 95.12 84 ASP A CA 1
ATOM 650 C C . ASP A 1 84 ? 1.762 -7.926 -10.526 1.00 95.12 84 ASP A C 1
ATOM 652 O O . ASP A 1 84 ? 2.076 -8.053 -9.343 1.00 95.12 84 ASP A O 1
ATOM 656 N N . HIS A 1 85 ? 2.575 -8.295 -11.519 1.00 94.69 85 HIS A N 1
ATOM 657 C CA . HIS A 1 85 ? 3.903 -8.857 -11.280 1.00 94.69 85 HIS A CA 1
ATOM 658 C C . HIS A 1 85 ? 4.829 -7.867 -10.565 1.00 94.69 85 HIS A C 1
ATOM 660 O O . HIS A 1 85 ? 5.528 -8.255 -9.629 1.00 94.69 85 HIS A O 1
ATOM 666 N N . LEU A 1 86 ? 4.809 -6.589 -10.958 1.00 96.69 86 LEU A N 1
ATOM 667 C CA . LEU A 1 86 ? 5.617 -5.546 -10.320 1.00 96.69 86 LEU A CA 1
ATOM 668 C C . LEU A 1 86 ? 5.222 -5.341 -8.857 1.00 96.69 86 LEU A C 1
ATOM 670 O O . LEU A 1 86 ? 6.084 -5.374 -7.980 1.00 96.69 86 LEU A O 1
ATOM 674 N N . LEU A 1 87 ? 3.929 -5.174 -8.572 1.00 96.88 87 LEU A N 1
ATOM 675 C CA . LEU A 1 87 ? 3.460 -4.957 -7.203 1.00 96.88 87 LEU A CA 1
ATOM 676 C C . LEU A 1 87 ? 3.667 -6.190 -6.321 1.00 96.88 87 LEU A C 1
ATOM 678 O O . LEU A 1 87 ? 4.052 -6.042 -5.164 1.00 96.88 87 LEU A O 1
ATOM 682 N N . ARG A 1 88 ? 3.498 -7.406 -6.857 1.00 95.06 88 ARG A N 1
ATOM 683 C CA . ARG A 1 88 ? 3.833 -8.646 -6.136 1.00 95.06 88 ARG A CA 1
ATOM 684 C C . ARG A 1 88 ? 5.323 -8.748 -5.830 1.00 95.06 88 ARG A C 1
ATOM 686 O O . ARG A 1 88 ? 5.673 -9.157 -4.729 1.00 95.06 88 ARG A O 1
ATOM 693 N N . ALA A 1 89 ? 6.197 -8.360 -6.760 1.00 94.75 89 ALA A N 1
ATOM 694 C CA . ALA A 1 89 ? 7.638 -8.333 -6.516 1.00 94.75 89 ALA A CA 1
ATOM 695 C C . ALA A 1 89 ? 8.004 -7.347 -5.396 1.00 94.75 89 ALA A C 1
ATOM 697 O O . ALA A 1 89 ? 8.771 -7.703 -4.505 1.00 94.75 89 ALA A O 1
ATOM 698 N N . VAL A 1 90 ? 7.397 -6.155 -5.383 1.00 96.25 90 VAL A N 1
ATOM 699 C CA . VAL A 1 90 ? 7.588 -5.178 -4.298 1.00 96.25 90 VAL A CA 1
ATOM 700 C C . VAL A 1 90 ? 7.040 -5.713 -2.970 1.00 96.25 90 VAL A C 1
ATOM 702 O O . VAL A 1 90 ? 7.747 -5.667 -1.971 1.00 96.25 90 VAL A O 1
ATOM 705 N N . LEU A 1 91 ? 5.829 -6.284 -2.946 1.00 95.69 91 LEU A N 1
ATOM 706 C CA . LEU A 1 91 ? 5.247 -6.888 -1.739 1.00 95.69 91 LEU A CA 1
ATOM 707 C C . LEU A 1 91 ? 6.086 -8.051 -1.198 1.00 95.69 91 LEU A C 1
ATOM 709 O O . LEU A 1 91 ? 6.194 -8.213 0.015 1.00 95.69 91 LEU A O 1
ATOM 713 N N . ASN A 1 92 ? 6.716 -8.838 -2.072 1.00 93.75 92 ASN A N 1
ATOM 714 C CA . ASN A 1 92 ? 7.590 -9.937 -1.665 1.00 93.75 92 ASN A CA 1
ATOM 715 C C . ASN A 1 92 ? 8.831 -9.465 -0.894 1.00 93.75 92 ASN A C 1
ATOM 717 O O . ASN A 1 92 ? 9.383 -10.262 -0.136 1.00 93.75 92 ASN A O 1
ATOM 721 N N . LEU A 1 93 ? 9.223 -8.187 -0.993 1.00 93.06 93 LEU A N 1
ATOM 722 C CA . LEU A 1 93 ? 10.280 -7.624 -0.146 1.00 93.06 93 LEU A CA 1
ATOM 723 C C . LEU A 1 93 ? 9.924 -7.711 1.347 1.00 93.06 93 LEU A C 1
ATOM 725 O O . LEU A 1 93 ? 10.820 -7.856 2.176 1.00 93.06 93 LEU A O 1
ATOM 729 N N . LEU A 1 94 ? 8.631 -7.701 1.704 1.00 90.19 94 LEU A N 1
ATOM 730 C CA . LEU A 1 94 ? 8.175 -7.858 3.092 1.00 90.19 94 LEU A CA 1
ATOM 731 C C . LEU A 1 94 ? 8.569 -9.199 3.709 1.00 90.19 94 LEU A C 1
ATOM 733 O O . LEU A 1 94 ? 8.640 -9.292 4.927 1.00 90.19 94 LEU A O 1
ATOM 737 N N . ARG A 1 95 ? 8.827 -10.235 2.899 1.00 87.62 95 ARG A N 1
ATOM 738 C CA . ARG A 1 95 ? 9.174 -11.567 3.413 1.00 87.62 95 ARG A CA 1
ATOM 739 C C . ARG A 1 95 ? 10.536 -11.613 4.097 1.00 87.62 95 ARG A C 1
ATOM 741 O O . ARG A 1 95 ? 10.761 -12.505 4.906 1.00 87.62 95 ARG A O 1
ATOM 748 N N . ARG A 1 96 ? 11.457 -10.712 3.743 1.00 81.81 96 ARG A N 1
ATOM 749 C CA . ARG A 1 96 ? 12.825 -10.739 4.278 1.00 81.81 96 ARG A CA 1
ATOM 750 C C . ARG A 1 96 ? 13.529 -9.389 4.228 1.00 81.81 96 ARG A C 1
ATOM 752 O O . ARG A 1 96 ? 14.118 -8.969 5.210 1.00 81.81 96 ARG A O 1
ATOM 759 N N . GLU A 1 97 ? 13.472 -8.711 3.090 1.00 83.31 97 GLU A N 1
ATOM 760 C CA . GLU A 1 97 ? 14.309 -7.535 2.832 1.00 83.31 97 GLU A CA 1
ATOM 761 C C . GLU A 1 97 ? 13.900 -6.326 3.678 1.00 83.31 97 GLU A C 1
ATOM 763 O O . GLU A 1 97 ? 14.735 -5.542 4.119 1.00 83.31 97 GLU A O 1
ATOM 768 N N . VAL A 1 98 ? 12.604 -6.170 3.939 1.00 81.00 98 VAL A N 1
ATOM 769 C CA . VAL A 1 98 ? 12.073 -5.005 4.654 1.00 81.00 98 VAL A CA 1
ATOM 770 C C . VAL A 1 98 ? 12.470 -5.002 6.135 1.00 81.00 98 VAL A C 1
ATOM 772 O O . VAL A 1 98 ? 12.788 -3.937 6.667 1.00 81.00 98 VAL A O 1
ATOM 775 N N . SER A 1 99 ? 12.509 -6.166 6.794 1.00 83.25 99 SER A N 1
ATOM 776 C CA . SER A 1 99 ? 12.889 -6.261 8.211 1.00 83.25 99 SER A CA 1
ATOM 777 C C . SER A 1 99 ? 14.352 -5.879 8.456 1.00 83.25 99 SER A C 1
ATOM 779 O O . SER A 1 99 ? 14.661 -5.307 9.499 1.00 83.25 99 SER A O 1
ATOM 781 N N . GLU A 1 100 ? 15.234 -6.128 7.483 1.00 84.31 100 GLU A N 1
ATOM 782 C CA . GLU A 1 100 ? 16.658 -5.758 7.537 1.00 84.31 100 GLU A CA 1
ATOM 783 C C . GLU A 1 100 ? 16.888 -4.253 7.284 1.00 84.31 100 GLU A C 1
ATOM 785 O O . GLU A 1 100 ? 17.870 -3.670 7.742 1.00 84.31 100 GLU A O 1
ATOM 790 N N . HIS A 1 101 ? 15.953 -3.584 6.599 1.00 83.69 101 HIS A N 1
ATOM 791 C CA . HIS A 1 101 ? 16.092 -2.197 6.142 1.00 83.69 101 HIS A CA 1
ATOM 792 C C . HIS A 1 101 ? 15.124 -1.223 6.830 1.00 83.69 101 HIS A C 1
ATOM 794 O O . HIS A 1 101 ? 14.639 -0.267 6.217 1.00 83.69 101 HIS A O 1
ATOM 800 N N . GLY A 1 102 ? 14.886 -1.416 8.132 1.00 79.50 102 GLY A N 1
ATOM 801 C CA . GLY A 1 102 ? 13.902 -0.662 8.922 1.00 79.50 102 GLY A CA 1
ATOM 802 C C . GLY A 1 102 ? 13.998 0.875 8.840 1.00 79.50 102 GLY A C 1
ATOM 803 O O . GLY A 1 102 ? 12.990 1.575 8.896 1.00 79.50 102 GLY A O 1
ATOM 804 N N . ARG A 1 103 ? 15.194 1.430 8.614 1.00 82.06 103 ARG A N 1
ATOM 805 C CA . ARG A 1 103 ? 15.413 2.883 8.449 1.00 82.06 103 ARG A CA 1
ATOM 806 C C . ARG A 1 103 ? 14.825 3.487 7.164 1.00 82.06 103 ARG A C 1
ATOM 808 O O . ARG A 1 103 ? 14.698 4.703 7.073 1.00 82.06 103 ARG A O 1
ATOM 815 N N . HIS A 1 104 ? 14.510 2.673 6.154 1.00 84.00 104 HIS A N 1
ATOM 816 C CA . HIS A 1 104 ? 14.015 3.133 4.847 1.00 84.00 104 HIS A CA 1
ATOM 817 C C . HIS A 1 104 ? 12.568 2.685 4.559 1.00 84.00 104 HIS A C 1
ATOM 819 O O . HIS A 1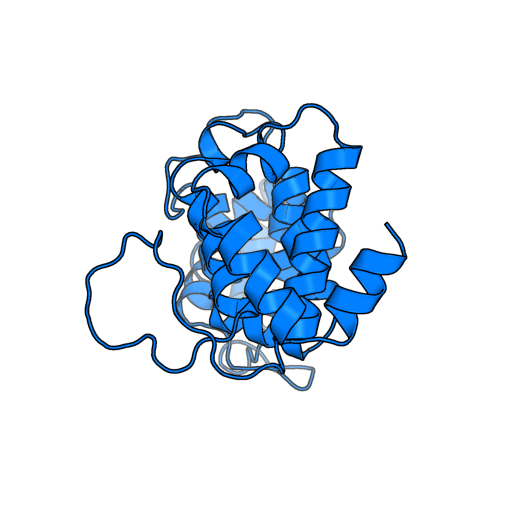 104 ? 12.081 2.769 3.427 1.00 84.00 104 HIS A O 1
ATOM 825 N N . LEU A 1 105 ? 11.853 2.237 5.597 1.00 85.69 105 LEU A N 1
ATOM 826 C CA . LEU A 1 105 ? 10.457 1.791 5.518 1.00 85.69 105 LEU A CA 1
ATOM 827 C C . LEU A 1 105 ? 9.520 2.861 4.981 1.00 85.69 105 LEU A C 1
ATOM 829 O O . LEU A 1 105 ? 8.626 2.572 4.185 1.00 85.69 105 LEU A O 1
ATOM 833 N N . GLN A 1 106 ? 9.746 4.109 5.384 1.00 88.00 106 GLN A N 1
ATOM 834 C CA . GLN A 1 106 ? 8.907 5.221 4.970 1.00 88.00 106 GLN A CA 1
ATOM 835 C C . GLN A 1 106 ? 8.889 5.363 3.438 1.00 88.00 106 GLN A C 1
ATOM 837 O O . GLN A 1 106 ? 7.822 5.550 2.850 1.00 88.00 106 GLN A O 1
ATOM 842 N N . GLN A 1 107 ? 10.041 5.214 2.769 1.00 89.62 107 GLN A N 1
ATOM 843 C CA . GLN A 1 107 ? 10.132 5.273 1.307 1.00 89.62 107 GLN A CA 1
ATOM 844 C C . GLN A 1 107 ? 9.486 4.057 0.638 1.00 89.62 107 GLN A C 1
ATOM 846 O O . GLN A 1 107 ? 8.814 4.223 -0.383 1.00 89.62 107 GLN A O 1
ATOM 851 N N . TYR A 1 108 ? 9.639 2.865 1.222 1.00 94.38 108 TYR A N 1
ATOM 852 C CA . TYR A 1 108 ? 8.969 1.654 0.749 1.00 94.38 108 TYR A CA 1
ATOM 853 C C . TYR A 1 108 ? 7.444 1.828 0.745 1.00 94.38 108 TYR A C 1
ATOM 855 O O . TYR A 1 108 ? 6.801 1.684 -0.295 1.00 94.38 108 TYR A O 1
ATOM 863 N N . PHE A 1 109 ? 6.855 2.240 1.871 1.00 95.62 109 PHE A N 1
ATOM 864 C CA . PHE A 1 109 ? 5.408 2.461 1.959 1.00 95.62 109 PHE A CA 1
ATOM 865 C C . PHE A 1 109 ? 4.939 3.650 1.115 1.00 95.62 109 PHE A C 1
ATOM 867 O O . PHE A 1 109 ? 3.821 3.637 0.597 1.00 95.62 109 PHE A O 1
ATOM 874 N N . ASN A 1 110 ? 5.793 4.654 0.896 1.00 95.62 110 ASN A N 1
ATOM 875 C CA . ASN A 1 110 ? 5.475 5.770 0.011 1.00 95.62 110 ASN A CA 1
ATOM 876 C C . ASN A 1 110 ? 5.218 5.326 -1.444 1.00 95.62 110 ASN A C 1
ATOM 878 O O . ASN A 1 110 ? 4.445 5.981 -2.140 1.00 95.62 110 ASN A O 1
ATOM 882 N N . LEU A 1 111 ? 5.786 4.203 -1.904 1.00 97.44 111 LEU A N 1
ATOM 883 C CA . LEU A 1 111 ? 5.450 3.615 -3.208 1.00 97.44 111 LEU A CA 1
ATOM 884 C C . LEU A 1 111 ? 3.959 3.267 -3.299 1.00 97.44 111 LEU A C 1
ATOM 886 O O . LEU A 1 111 ? 3.297 3.606 -4.282 1.00 97.44 111 LEU A O 1
ATOM 890 N N . PHE A 1 112 ? 3.413 2.651 -2.253 1.00 98.19 112 PHE A N 1
ATOM 891 C CA . PHE A 1 112 ? 2.002 2.274 -2.187 1.00 98.19 112 PHE A CA 1
ATOM 892 C C . PHE A 1 112 ? 1.088 3.487 -2.007 1.00 98.19 112 PHE A C 1
ATOM 894 O O . PHE A 1 112 ? 0.012 3.519 -2.598 1.00 98.19 112 PHE A O 1
ATOM 901 N N . VAL A 1 113 ? 1.543 4.524 -1.292 1.00 97.44 113 VAL A N 1
ATOM 902 C CA . VAL A 1 113 ? 0.852 5.826 -1.250 1.00 97.44 113 VAL A CA 1
ATOM 903 C C . VAL A 1 113 ? 0.772 6.443 -2.648 1.00 97.44 113 VAL A C 1
ATOM 905 O O . VAL A 1 113 ? -0.291 6.903 -3.056 1.00 97.44 113 VAL A O 1
ATOM 908 N N . MET A 1 114 ? 1.870 6.432 -3.415 1.00 97.94 114 MET A N 1
ATOM 909 C CA . MET A 1 114 ? 1.861 6.920 -4.798 1.00 97.94 114 MET A CA 1
ATOM 910 C C . MET A 1 114 ? 0.889 6.117 -5.672 1.00 97.94 114 MET A C 1
ATOM 912 O O . MET A 1 114 ? 0.154 6.725 -6.443 1.00 97.94 114 MET A O 1
ATOM 916 N N . CYS A 1 115 ? 0.829 4.789 -5.517 1.00 97.62 115 CYS A N 1
ATOM 917 C CA . CYS A 1 115 ? -0.130 3.945 -6.239 1.00 97.62 115 CYS A CA 1
ATOM 918 C C . CYS A 1 115 ? -1.585 4.275 -5.875 1.00 97.62 115 CYS A C 1
ATOM 920 O O . CYS A 1 115 ? -2.403 4.511 -6.759 1.00 97.62 115 CYS A O 1
ATOM 922 N N . ALA A 1 116 ? -1.915 4.333 -4.582 1.00 97.19 116 ALA A N 1
ATOM 923 C CA . ALA A 1 116 ? -3.280 4.571 -4.110 1.00 97.19 116 ALA A CA 1
ATOM 924 C C . ALA A 1 116 ? -3.822 5.963 -4.495 1.00 97.19 116 ALA A C 1
ATOM 926 O O . ALA A 1 116 ? -5.037 6.152 -4.580 1.00 97.19 116 ALA A O 1
ATOM 927 N N . ASN A 1 117 ? -2.931 6.920 -4.773 1.00 97.31 117 ASN A N 1
ATOM 928 C CA . ASN A 1 117 ? -3.272 8.274 -5.208 1.00 97.31 117 ASN A CA 1
ATOM 929 C C . ASN A 1 117 ? -3.470 8.435 -6.725 1.00 97.31 117 ASN A C 1
ATOM 931 O O . ASN A 1 117 ? -3.861 9.521 -7.148 1.00 97.31 117 ASN A O 1
ATOM 935 N N . LEU A 1 118 ? -3.227 7.404 -7.545 1.00 96.12 118 LEU A N 1
ATOM 936 C CA . LEU A 1 118 ? -3.409 7.495 -9.001 1.00 96.12 118 LEU A CA 1
ATOM 937 C C . LEU A 1 118 ? -4.882 7.456 -9.424 1.00 96.12 118 LEU A C 1
ATOM 939 O O . LEU A 1 118 ? -5.290 8.233 -10.285 1.00 96.12 118 LEU A O 1
ATOM 943 N N . GLY A 1 119 ? -5.688 6.584 -8.817 1.00 95.06 119 GLY A N 1
ATOM 944 C CA . GLY A 1 119 ? -7.082 6.434 -9.216 1.00 95.06 119 GLY A CA 1
ATOM 945 C C . GLY A 1 119 ? -7.773 5.191 -8.666 1.00 95.06 119 GLY A C 1
ATOM 946 O O . GLY A 1 119 ? -7.214 4.396 -7.910 1.00 95.06 119 GLY A O 1
ATOM 947 N N . VAL A 1 120 ? -9.043 5.039 -9.047 1.00 95.69 120 VAL A N 1
ATOM 948 C CA . VAL A 1 120 ? -9.865 3.861 -8.724 1.00 95.69 120 VAL A CA 1
ATOM 949 C C . VAL A 1 120 ? -9.262 2.554 -9.268 1.00 95.69 120 VAL A C 1
ATOM 951 O O . VAL A 1 120 ? -9.276 1.574 -8.519 1.00 95.69 120 VAL A O 1
ATOM 954 N N . PRO A 1 121 ? -8.703 2.488 -10.496 1.00 96.00 121 PRO A N 1
ATOM 955 C CA . PRO A 1 121 ? -8.111 1.251 -11.010 1.00 96.00 121 PRO A CA 1
ATOM 956 C C . PRO A 1 121 ? -6.955 0.730 -10.144 1.00 96.00 121 PRO A C 1
ATOM 958 O O . PRO A 1 121 ? -6.919 -0.452 -9.806 1.00 96.00 121 PRO A O 1
ATOM 961 N N . GLU A 1 122 ? -6.058 1.610 -9.702 1.00 97.44 122 GLU A N 1
ATOM 962 C CA . GLU A 1 122 ? -4.914 1.256 -8.859 1.00 97.44 122 GLU A CA 1
ATOM 963 C C . GLU A 1 122 ? -5.356 0.866 -7.455 1.00 97.44 122 GLU A C 1
ATOM 965 O O . GLU A 1 122 ? -4.898 -0.142 -6.925 1.00 97.44 122 GLU A O 1
ATOM 970 N N . LYS A 1 123 ? -6.311 1.596 -6.865 1.00 97.81 123 LYS A N 1
ATOM 971 C CA . LYS A 1 123 ? -6.921 1.193 -5.590 1.00 97.81 123 LYS A CA 1
ATOM 972 C C . LYS A 1 123 ? -7.554 -0.194 -5.688 1.00 97.81 123 LYS A C 1
ATOM 974 O O . LYS A 1 123 ? -7.337 -1.022 -4.809 1.00 97.81 123 LYS A O 1
ATOM 979 N N . THR A 1 124 ? -8.273 -0.473 -6.776 1.00 96.81 124 THR A N 1
ATOM 980 C CA . THR A 1 124 ? -8.864 -1.794 -7.045 1.00 96.81 124 THR A CA 1
ATOM 981 C C . THR A 1 124 ? -7.786 -2.872 -7.117 1.00 96.81 124 THR A C 1
ATOM 983 O O . THR A 1 124 ? -7.944 -3.943 -6.535 1.00 96.81 124 THR A O 1
ATOM 986 N N . GLN A 1 125 ? -6.674 -2.600 -7.802 1.00 96.75 125 GLN A N 1
ATOM 987 C CA . GLN A 1 125 ? -5.556 -3.533 -7.905 1.00 96.75 125 GLN A CA 1
ATOM 988 C C . GLN A 1 125 ? -4.908 -3.808 -6.539 1.00 96.75 125 GLN A C 1
ATOM 990 O O . GLN A 1 125 ? -4.706 -4.966 -6.179 1.00 96.75 125 GLN A O 1
ATOM 995 N N . LEU A 1 126 ? -4.635 -2.765 -5.749 1.00 98.25 126 LEU A N 1
ATOM 996 C CA . LEU A 1 126 ? -4.065 -2.895 -4.404 1.00 98.25 126 LEU A CA 1
ATOM 997 C C . LEU A 1 126 ? -4.983 -3.695 -3.468 1.00 98.25 126 LEU A C 1
ATOM 999 O O . LEU A 1 126 ? -4.504 -4.536 -2.707 1.00 98.25 126 LEU A O 1
ATOM 1003 N N . LEU A 1 127 ? -6.299 -3.483 -3.554 1.00 97.56 127 LEU A N 1
ATOM 1004 C CA . LEU A 1 127 ? -7.289 -4.263 -2.809 1.00 97.56 127 LEU A CA 1
ATOM 1005 C C . LEU A 1 127 ? -7.298 -5.737 -3.241 1.00 97.56 127 LEU A C 1
ATOM 1007 O O . LEU A 1 127 ? -7.266 -6.623 -2.391 1.00 97.56 127 LEU A O 1
ATOM 1011 N N . LYS A 1 128 ? -7.261 -6.023 -4.549 1.00 95.62 128 LYS A N 1
ATOM 1012 C CA . LYS A 1 128 ? -7.174 -7.398 -5.081 1.00 95.62 128 LYS A CA 1
ATOM 1013 C C . LYS A 1 128 ? -5.880 -8.118 -4.690 1.00 95.62 128 LYS A C 1
ATOM 1015 O O . LYS A 1 128 ? -5.878 -9.340 -4.584 1.00 95.62 128 LYS A O 1
ATOM 1020 N N . LEU A 1 129 ? -4.797 -7.375 -4.464 1.00 96.44 129 LEU A N 1
ATOM 1021 C CA . LEU A 1 129 ? -3.528 -7.892 -3.943 1.00 96.44 129 LEU A CA 1
ATOM 1022 C C . LEU A 1 129 ? -3.503 -8.011 -2.409 1.00 96.44 129 LEU A C 1
ATOM 1024 O O . LEU A 1 129 ? -2.462 -8.344 -1.849 1.00 96.44 129 LEU A O 1
ATOM 1028 N N . SER A 1 130 ? -4.625 -7.754 -1.727 1.00 97.31 130 SER A N 1
ATOM 1029 C CA . SER A 1 130 ? -4.763 -7.828 -0.265 1.00 97.31 130 SER A CA 1
ATOM 1030 C C . SER A 1 130 ? -3.789 -6.926 0.500 1.00 97.31 130 SER A C 1
ATOM 1032 O O . SER A 1 130 ? -3.433 -7.219 1.643 1.00 97.31 130 SER A O 1
ATOM 1034 N N . VAL A 1 131 ? -3.389 -5.799 -0.104 1.00 98.19 131 VAL A N 1
ATOM 1035 C CA . VAL A 1 131 ? -2.442 -4.845 0.494 1.00 98.19 131 VAL A CA 1
ATOM 1036 C C . VAL A 1 131 ? -2.880 -4.376 1.886 1.00 98.19 131 VAL A C 1
ATOM 1038 O O . VAL A 1 131 ? -2.030 -4.404 2.776 1.00 98.19 131 VAL A O 1
ATOM 1041 N N . PRO A 1 132 ? -4.159 -4.014 2.146 1.00 98.00 132 PRO A N 1
ATOM 1042 C CA . PRO A 1 132 ? -4.571 -3.617 3.491 1.00 98.00 132 PRO A CA 1
ATOM 1043 C C . PRO A 1 132 ? -4.335 -4.722 4.520 1.00 98.00 132 PRO A C 1
ATOM 1045 O O . PRO A 1 132 ? -3.710 -4.465 5.541 1.00 98.00 132 PRO A O 1
ATOM 1048 N N . ALA A 1 133 ? -4.753 -5.959 4.229 1.00 97.81 133 ALA A N 1
ATOM 1049 C CA . ALA A 1 133 ? -4.580 -7.078 5.151 1.00 97.81 133 ALA A CA 1
ATOM 1050 C C . ALA A 1 133 ? -3.097 -7.343 5.439 1.00 97.81 133 ALA A C 1
ATOM 1052 O O . ALA A 1 133 ? -2.698 -7.451 6.595 1.00 97.81 133 ALA A O 1
ATOM 1053 N N . THR A 1 134 ? -2.263 -7.386 4.394 1.00 97.62 134 THR A N 1
ATOM 1054 C CA . THR A 1 134 ? -0.815 -7.563 4.548 1.00 97.62 134 THR A CA 1
ATOM 1055 C C . THR A 1 134 ? -0.202 -6.458 5.405 1.00 97.62 134 THR A C 1
ATOM 1057 O O . THR A 1 134 ? 0.620 -6.743 6.268 1.00 97.62 134 THR A O 1
ATOM 1060 N N . PHE A 1 135 ? -0.601 -5.204 5.203 1.00 97.31 135 PHE A N 1
ATOM 1061 C CA . PHE A 1 135 ? -0.056 -4.066 5.942 1.00 97.31 135 PHE A CA 1
ATOM 1062 C C . PHE A 1 135 ? -0.505 -4.052 7.400 1.00 97.31 135 PHE A C 1
ATOM 1064 O O . PHE A 1 135 ? 0.311 -3.808 8.282 1.00 97.31 135 PHE A O 1
ATOM 1071 N N . MET A 1 136 ? -1.769 -4.367 7.673 1.00 97.44 136 MET A N 1
ATOM 1072 C CA . MET A 1 136 ? -2.272 -4.491 9.042 1.00 97.44 136 MET A CA 1
ATOM 1073 C C . MET A 1 136 ? -1.541 -5.598 9.809 1.00 97.44 136 MET A C 1
ATOM 1075 O O . MET A 1 136 ? -1.153 -5.388 10.953 1.00 97.44 136 MET A O 1
ATOM 1079 N N . LEU A 1 137 ? -1.280 -6.739 9.163 1.00 96.31 137 LEU A N 1
ATOM 1080 C CA . LEU A 1 137 ? -0.481 -7.818 9.747 1.00 96.31 137 LEU A CA 1
ATOM 1081 C C . LEU A 1 137 ? 0.972 -7.397 9.996 1.00 96.31 137 LEU A C 1
ATOM 1083 O O . LEU A 1 137 ? 1.503 -7.674 11.062 1.00 96.31 137 LEU A O 1
ATOM 1087 N N . VAL A 1 138 ? 1.606 -6.682 9.059 1.00 94.38 138 VAL A N 1
ATOM 1088 C CA . VAL A 1 138 ? 2.958 -6.127 9.263 1.00 94.38 138 VAL A CA 1
ATOM 1089 C C . VAL A 1 138 ? 2.989 -5.175 10.456 1.00 94.38 138 VAL A C 1
ATOM 1091 O O . VAL A 1 138 ? 3.903 -5.264 11.266 1.00 94.38 138 VAL A O 1
ATOM 1094 N N . ALA A 1 139 ? 1.987 -4.304 10.598 1.00 93.19 139 ALA A N 1
ATOM 1095 C CA . ALA A 1 139 ? 1.881 -3.428 11.760 1.00 93.19 139 ALA A CA 1
ATOM 1096 C C . ALA A 1 139 ? 1.751 -4.228 13.064 1.00 93.19 139 ALA A C 1
ATOM 1098 O O . ALA A 1 139 ? 2.295 -3.816 14.075 1.00 93.19 139 ALA A O 1
ATOM 1099 N N . LEU A 1 140 ? 1.100 -5.392 13.050 1.00 94.12 140 LEU A N 1
ATOM 1100 C CA . LEU A 1 140 ? 0.989 -6.293 14.202 1.00 94.12 140 LEU A CA 1
ATOM 1101 C C . LEU A 1 140 ? 2.187 -7.237 14.397 1.00 94.12 140 LEU A C 1
ATOM 1103 O O . LEU A 1 140 ? 2.122 -8.093 15.271 1.00 94.12 140 LEU A O 1
ATOM 1107 N N . ASP A 1 141 ? 3.259 -7.107 13.608 1.00 92.00 141 ASP A N 1
ATOM 1108 C CA . ASP A 1 141 ? 4.396 -8.044 13.597 1.00 92.00 141 ASP A CA 1
ATOM 1109 C C . ASP A 1 141 ? 4.019 -9.491 13.188 1.00 92.00 141 ASP A C 1
ATOM 1111 O O . ASP A 1 141 ? 4.794 -10.429 13.360 1.00 92.00 141 ASP A O 1
ATOM 1115 N N . GLU A 1 142 ? 2.848 -9.662 12.565 1.00 93.06 142 GLU A N 1
ATOM 1116 C CA . GLU A 1 142 ? 2.290 -10.914 12.022 1.00 93.06 142 GLU A CA 1
ATOM 1117 C C . GLU A 1 142 ? 2.381 -10.964 10.481 1.00 93.06 142 GLU A C 1
ATOM 1119 O O . GLU A 1 142 ? 1.659 -11.703 9.805 1.00 93.06 142 GLU A O 1
ATOM 1124 N N . GLY A 1 143 ? 3.227 -10.113 9.896 1.00 89.25 143 GLY A N 1
ATOM 1125 C CA . GLY A 1 143 ? 3.408 -9.993 8.454 1.00 89.25 143 GLY A CA 1
ATOM 1126 C C . GLY A 1 143 ? 4.009 -11.246 7.794 1.00 89.25 143 GLY A C 1
ATOM 1127 O O . GLY A 1 143 ? 4.406 -12.201 8.456 1.00 89.25 143 GLY A O 1
ATOM 1128 N N . PRO A 1 144 ? 4.139 -11.253 6.455 1.00 89.69 144 PRO A N 1
ATOM 1129 C CA . PRO A 1 144 ? 4.663 -12.401 5.708 1.00 89.69 144 PRO A CA 1
ATOM 1130 C C . PRO A 1 144 ? 6.172 -12.653 5.899 1.00 89.69 144 PRO A C 1
ATOM 1132 O O . PRO A 1 144 ? 6.711 -13.577 5.292 1.00 89.69 144 PRO A O 1
ATOM 1135 N N . GLY A 1 145 ? 6.865 -11.819 6.674 1.00 89.19 145 GLY A N 1
ATOM 1136 C CA . GLY A 1 145 ? 8.288 -11.934 6.978 1.00 89.19 145 GLY A CA 1
ATOM 1137 C C . GLY A 1 145 ? 8.571 -11.656 8.453 1.00 89.19 145 GLY A C 1
ATOM 1138 O O . GLY A 1 145 ? 7.634 -11.470 9.229 1.00 89.19 145 GLY A O 1
ATOM 1139 N N . PRO A 1 146 ? 9.852 -11.638 8.856 1.00 88.81 146 PRO A N 1
ATOM 1140 C CA . PRO A 1 146 ? 10.234 -11.371 10.235 1.00 88.81 146 PRO A CA 1
ATOM 1141 C C . PRO A 1 146 ? 9.684 -10.028 10.749 1.00 88.81 146 PRO A C 1
ATOM 1143 O O . PRO A 1 146 ? 9.593 -9.075 9.968 1.00 88.81 146 PRO A O 1
ATOM 1146 N N . PRO A 1 147 ? 9.392 -9.916 12.059 1.00 87.06 147 PRO A N 1
ATOM 1147 C CA . PRO A 1 147 ? 9.037 -8.648 12.690 1.00 87.06 147 PRO A CA 1
ATOM 1148 C C . PRO A 1 147 ? 10.054 -7.545 12.397 1.00 87.06 147 PRO A C 1
ATOM 1150 O O . PRO A 1 147 ? 11.266 -7.791 12.333 1.00 87.06 147 PRO A O 1
ATOM 1153 N N . ILE A 1 148 ? 9.572 -6.312 12.264 1.00 86.31 148 ILE A N 1
ATOM 1154 C CA . ILE A 1 148 ? 10.431 -5.152 12.032 1.00 86.31 148 ILE A CA 1
ATOM 1155 C C . ILE A 1 148 ? 11.078 -4.778 13.367 1.00 86.31 148 ILE A C 1
ATOM 1157 O O . ILE A 1 148 ? 10.472 -4.141 14.219 1.00 86.31 148 ILE A O 1
ATOM 1161 N N . LYS A 1 149 ? 12.345 -5.158 13.551 1.00 80.88 149 LYS A N 1
ATOM 1162 C CA . LYS A 1 149 ? 13.079 -4.935 14.812 1.00 80.88 149 LYS A CA 1
ATOM 1163 C C . LYS A 1 149 ? 13.607 -3.506 14.990 1.00 80.88 149 LYS A C 1
ATOM 1165 O O . LYS A 1 149 ? 14.247 -3.210 15.996 1.00 80.88 149 LYS A O 1
ATOM 1170 N N . TYR A 1 150 ? 13.406 -2.629 14.007 1.00 80.56 150 TYR A N 1
ATOM 1171 C CA . TYR A 1 150 ? 13.919 -1.265 14.061 1.00 80.56 150 TYR A CA 1
ATOM 1172 C C . TYR A 1 150 ? 13.078 -0.404 15.007 1.00 80.56 150 TYR A C 1
ATOM 1174 O O . TYR A 1 150 ? 11.904 -0.158 14.752 1.00 80.56 150 TYR A O 1
ATOM 1182 N N . GLN A 1 151 ? 13.708 0.084 16.077 1.00 72.25 151 GLN A N 1
ATOM 1183 C CA . GLN A 1 151 ? 13.041 0.788 17.178 1.00 72.25 151 GLN A CA 1
ATOM 1184 C C . GLN A 1 151 ? 12.333 2.091 16.761 1.00 72.25 151 GLN A C 1
ATOM 1186 O O . GLN A 1 151 ? 11.410 2.523 17.440 1.00 72.25 151 GLN A O 1
ATOM 1191 N N . TYR A 1 152 ? 12.741 2.699 15.644 1.00 76.75 152 TYR A N 1
ATOM 1192 C CA . TYR A 1 152 ? 12.164 3.942 15.117 1.00 76.75 152 TYR A CA 1
ATOM 1193 C C . TYR A 1 152 ? 11.447 3.717 13.779 1.00 76.75 152 TYR A C 1
ATOM 1195 O O . TYR A 1 152 ? 11.511 4.552 12.877 1.00 76.75 152 TYR A O 1
ATOM 1203 N N . ALA A 1 153 ? 10.830 2.548 13.595 1.00 82.06 153 ALA A N 1
ATOM 1204 C CA . ALA A 1 153 ? 10.099 2.233 12.374 1.00 82.06 153 ALA A CA 1
ATOM 1205 C C . ALA A 1 153 ? 8.902 3.180 12.184 1.00 82.06 153 ALA A C 1
ATOM 1207 O O . ALA A 1 153 ? 7.907 3.107 12.897 1.00 82.06 153 ALA A O 1
ATOM 1208 N N . GLU A 1 154 ? 8.974 4.052 11.178 1.00 85.81 154 GLU A N 1
ATOM 1209 C CA . GLU A 1 154 ? 7.878 4.966 10.852 1.00 85.81 154 GLU A CA 1
ATOM 1210 C C . GLU A 1 154 ? 6.826 4.293 9.958 1.00 85.81 154 GLU A C 1
ATOM 1212 O O . GLU A 1 154 ? 6.945 4.254 8.727 1.00 85.81 154 GLU A O 1
ATOM 1217 N N . LEU A 1 155 ? 5.752 3.795 10.572 1.00 91.06 155 LEU A N 1
ATOM 1218 C CA . LEU A 1 155 ? 4.646 3.128 9.872 1.00 91.06 155 LEU A CA 1
ATOM 1219 C C . LEU A 1 155 ? 3.521 4.083 9.427 1.00 91.06 155 LEU A C 1
ATOM 1221 O O . LEU A 1 155 ? 2.528 3.647 8.851 1.00 91.06 155 LEU A O 1
ATOM 1225 N N . GLY A 1 156 ? 3.665 5.402 9.59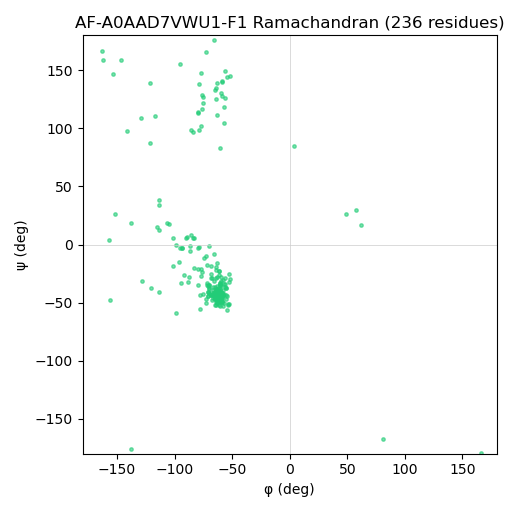4 1.00 92.62 156 GLY A N 1
ATOM 1226 C CA . GLY A 1 156 ? 2.604 6.362 9.249 1.00 92.62 156 GLY A CA 1
ATOM 1227 C C . GLY A 1 156 ? 2.118 6.283 7.796 1.00 92.62 156 GLY A C 1
ATOM 1228 O O . GLY A 1 156 ? 0.922 6.393 7.522 1.00 92.62 156 GLY A O 1
ATOM 1229 N N . LYS A 1 157 ? 3.021 6.012 6.844 1.00 94.88 157 LYS A N 1
ATOM 1230 C CA . LYS A 1 157 ? 2.654 5.791 5.433 1.00 94.88 157 LYS A CA 1
ATOM 1231 C C . LYS A 1 157 ? 1.903 4.471 5.228 1.00 94.88 157 LYS A C 1
ATOM 1233 O O . LYS A 1 157 ? 0.991 4.439 4.407 1.00 94.88 157 LYS A O 1
ATOM 1238 N N . LEU A 1 158 ? 2.242 3.420 5.982 1.00 95.69 158 LEU A N 1
ATOM 1239 C CA . LEU A 1 158 ? 1.513 2.147 5.986 1.00 95.69 158 LEU A CA 1
ATOM 1240 C C . LEU A 1 158 ? 0.064 2.386 6.425 1.00 95.69 158 LEU A C 1
ATOM 1242 O O . LEU A 1 158 ? -0.857 2.037 5.684 1.00 95.69 158 LEU A O 1
ATOM 1246 N N . TYR A 1 159 ? -0.143 3.047 7.568 1.00 95.69 159 TYR A N 1
ATOM 1247 C CA . TYR A 1 159 ? -1.485 3.359 8.073 1.00 95.69 159 TYR A CA 1
ATOM 1248 C C . TYR A 1 159 ? -2.277 4.249 7.108 1.00 95.69 159 TYR A C 1
ATOM 1250 O O . TYR A 1 159 ? -3.466 4.017 6.893 1.00 95.69 159 TYR A O 1
ATOM 1258 N N . GLY A 1 160 ? -1.615 5.210 6.454 1.00 95.75 160 GLY A N 1
ATOM 1259 C CA . GLY A 1 160 ? -2.230 6.040 5.417 1.00 95.75 160 GLY A CA 1
ATOM 1260 C C . GLY A 1 160 ? -2.770 5.232 4.232 1.00 95.75 160 GLY A C 1
ATOM 1261 O O . GLY A 1 160 ? -3.902 5.451 3.804 1.00 95.75 160 GLY A O 1
ATOM 1262 N N . VAL A 1 161 ? -2.005 4.251 3.736 1.00 97.31 161 VAL A N 1
ATOM 1263 C CA . VAL A 1 161 ? -2.464 3.352 2.659 1.00 97.31 161 VAL A CA 1
ATOM 1264 C C . VAL A 1 161 ? -3.657 2.517 3.118 1.00 97.31 161 VAL A C 1
ATOM 1266 O O . VAL A 1 161 ? -4.645 2.423 2.390 1.00 97.31 161 VAL A O 1
ATOM 1269 N N . VAL A 1 162 ? -3.598 1.941 4.324 1.00 97.62 162 VAL A N 1
ATOM 1270 C CA . VAL A 1 162 ? -4.709 1.152 4.883 1.00 97.62 162 VAL A CA 1
ATOM 1271 C C . VAL A 1 162 ? -5.969 2.013 4.982 1.00 97.62 162 VAL A C 1
ATOM 1273 O O . VAL A 1 162 ? -7.007 1.619 4.454 1.00 97.62 162 VAL A O 1
ATOM 1276 N N . SER A 1 163 ? -5.872 3.214 5.563 1.00 96.31 163 SER A N 1
ATOM 1277 C CA . SER A 1 163 ? -6.987 4.163 5.665 1.00 96.31 163 SER A CA 1
ATOM 1278 C C . SER A 1 163 ? -7.617 4.454 4.308 1.00 96.31 163 SER A C 1
ATOM 1280 O O . SER A 1 163 ? -8.826 4.300 4.126 1.00 96.31 163 SER A O 1
ATOM 1282 N N . GLN A 1 164 ? -6.801 4.835 3.326 1.00 95.56 164 GLN A N 1
ATOM 1283 C CA . GLN A 1 164 ? -7.289 5.223 2.010 1.00 95.56 164 GLN A CA 1
ATOM 1284 C C . GLN A 1 164 ? -8.000 4.075 1.284 1.00 95.56 164 GLN A C 1
ATOM 1286 O O . GLN A 1 164 ? -9.003 4.315 0.611 1.00 95.56 164 GLN A O 1
ATOM 1291 N N . LEU A 1 165 ? -7.496 2.844 1.407 1.00 96.69 165 LEU A N 1
ATOM 1292 C CA . LEU A 1 165 ? -8.063 1.670 0.743 1.00 96.69 165 LEU A CA 1
ATOM 1293 C C . LEU A 1 165 ? -9.322 1.149 1.451 1.00 96.69 165 LEU A C 1
ATOM 1295 O O . LEU A 1 165 ? -10.317 0.877 0.780 1.00 96.69 165 LEU A O 1
ATOM 1299 N N . VAL A 1 166 ? -9.319 1.066 2.786 1.00 95.38 166 VAL A N 1
ATOM 1300 C CA . VAL A 1 166 ? -10.485 0.624 3.576 1.00 95.38 166 VAL A CA 1
ATOM 1301 C C . VAL A 1 166 ? -11.677 1.551 3.353 1.00 95.38 166 VAL A C 1
ATOM 1303 O O . VAL A 1 166 ? -12.781 1.072 3.113 1.00 95.38 166 VAL A O 1
ATOM 1306 N N . ARG A 1 167 ? -11.450 2.871 3.315 1.00 93.25 167 ARG A N 1
ATOM 1307 C CA . ARG A 1 167 ? -12.499 3.872 3.041 1.00 93.25 167 ARG A CA 1
ATOM 1308 C C . ARG A 1 167 ? -13.079 3.806 1.623 1.00 93.25 167 ARG A C 1
ATOM 1310 O O . ARG A 1 167 ? -14.039 4.510 1.334 1.00 93.25 167 ARG A O 1
ATOM 1317 N N . CYS A 1 168 ? -12.495 3.003 0.730 1.00 92.44 168 CYS A N 1
ATOM 1318 C CA . CYS A 1 168 ? -13.035 2.739 -0.605 1.00 92.44 168 CYS A CA 1
ATOM 1319 C C . CYS A 1 168 ? -13.812 1.412 -0.689 1.00 92.44 168 CYS A C 1
ATOM 1321 O O . CYS A 1 168 ? -14.281 1.062 -1.773 1.00 92.44 168 CYS A O 1
ATOM 1323 N N . CYS A 1 169 ? -13.910 0.651 0.403 1.00 91.69 169 CYS A N 1
ATOM 1324 C CA . CYS A 1 169 ? -14.599 -0.636 0.440 1.00 91.69 169 CYS A CA 1
ATOM 1325 C C . CYS A 1 169 ? -16.041 -0.500 0.939 1.00 91.69 169 CYS A C 1
ATOM 1327 O O . CYS A 1 169 ? -16.367 0.411 1.697 1.00 91.69 169 CYS A O 1
ATOM 1329 N N . ASP A 1 170 ? -16.884 -1.454 0.553 1.00 86.50 170 ASP A N 1
ATOM 1330 C CA . ASP A 1 170 ? -18.217 -1.610 1.115 1.00 86.50 170 ASP A CA 1
ATOM 1331 C C . ASP A 1 170 ? -18.119 -2.223 2.513 1.00 86.50 170 ASP A C 1
ATOM 1333 O O . ASP A 1 170 ? -17.590 -3.326 2.696 1.00 86.50 170 ASP A O 1
ATOM 1337 N N . VAL A 1 171 ? -18.646 -1.488 3.485 1.00 83.25 171 VAL A N 1
ATOM 1338 C CA . VAL A 1 171 ? -18.712 -1.850 4.901 1.00 83.25 171 VAL A CA 1
ATOM 1339 C C . VAL A 1 171 ? -20.151 -2.057 5.376 1.00 83.25 171 VAL A C 1
ATOM 1341 O O . VAL A 1 171 ? -20.360 -2.207 6.575 1.00 83.25 171 VAL A O 1
ATOM 1344 N N . SER A 1 172 ? -21.125 -2.155 4.457 1.00 79.75 172 SER A N 1
ATOM 1345 C CA . SER A 1 172 ? -22.568 -2.316 4.737 1.00 79.75 172 SER A CA 1
ATOM 1346 C C . SER A 1 172 ? -22.913 -3.481 5.669 1.00 79.75 172 SER A C 1
ATOM 1348 O O . SER A 1 172 ? -23.915 -3.437 6.374 1.00 79.75 172 SER A O 1
ATOM 1350 N N . SER A 1 173 ? -22.066 -4.514 5.736 1.00 74.62 173 SER A N 1
ATOM 1351 C CA . SER A 1 173 ? -22.208 -5.633 6.684 1.00 74.62 173 SER A CA 1
ATOM 1352 C C . SER A 1 173 ? -21.883 -5.274 8.142 1.00 74.62 173 SER A C 1
ATOM 1354 O O . SER A 1 173 ? -22.102 -6.087 9.040 1.00 74.62 173 SER A O 1
ATOM 1356 N N . ARG A 1 174 ? -21.315 -4.089 8.380 1.00 70.50 174 ARG A N 1
ATOM 1357 C CA . ARG A 1 174 ? -20.864 -3.581 9.683 1.00 70.50 174 ARG A CA 1
ATOM 1358 C C . ARG A 1 174 ? -21.423 -2.190 10.009 1.00 70.50 174 ARG A C 1
ATOM 1360 O O . ARG A 1 174 ? -21.600 -1.903 11.185 1.00 70.50 174 ARG A O 1
ATOM 1367 N N . MET A 1 175 ? -21.667 -1.345 9.003 1.00 73.19 175 MET A N 1
ATOM 1368 C CA . MET A 1 175 ? -22.162 0.042 9.112 1.00 73.19 175 MET A CA 1
ATOM 1369 C C . MET A 1 175 ? -22.720 0.526 7.760 1.00 73.19 175 MET A C 1
ATOM 1371 O O . MET A 1 175 ? -22.300 -0.002 6.738 1.00 73.19 175 MET A O 1
ATOM 1375 N N . GLN A 1 176 ? -23.590 1.542 7.692 1.00 59.91 176 GLN A N 1
ATOM 1376 C CA . GLN A 1 176 ? -24.061 2.061 6.393 1.00 59.91 176 GLN A CA 1
ATOM 1377 C C . GLN A 1 176 ? -22.915 2.681 5.565 1.00 59.91 176 GLN A C 1
ATOM 1379 O O . GLN A 1 176 ? -22.216 3.582 6.029 1.00 59.91 176 GLN A O 1
ATOM 1384 N N . SER A 1 177 ? -22.726 2.213 4.322 1.00 59.62 177 SER A N 1
ATOM 1385 C CA . SER A 1 177 ? -21.734 2.780 3.396 1.00 59.62 177 SER A CA 1
ATOM 1386 C C . SER A 1 177 ? -22.215 4.121 2.832 1.00 59.62 177 SER A C 1
ATOM 1388 O O . SER A 1 177 ? -23.303 4.206 2.266 1.00 59.62 177 SER A O 1
ATOM 1390 N N . SER A 1 178 ? -21.402 5.173 2.947 1.00 52.94 178 SER A N 1
ATOM 1391 C CA . SER A 1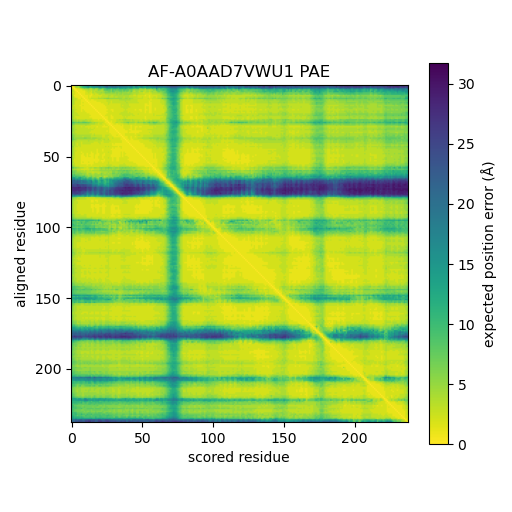 178 ? -21.772 6.536 2.535 1.00 52.94 178 SER A CA 1
ATOM 1392 C C . SER A 1 178 ? -21.361 6.912 1.104 1.00 52.94 178 SER A C 1
ATOM 1394 O O . SER A 1 178 ? -21.688 8.006 0.647 1.00 52.94 178 SER A O 1
ATOM 1396 N N . LEU A 1 179 ? -20.668 6.037 0.364 1.00 61.59 179 LEU A N 1
ATOM 1397 C CA . LEU A 1 179 ? -20.159 6.308 -0.989 1.00 61.59 179 LEU A CA 1
ATOM 1398 C C . LEU A 1 179 ? -20.163 5.042 -1.851 1.00 61.59 179 LEU A C 1
ATOM 1400 O O . LEU A 1 179 ? -20.145 3.939 -1.314 1.00 61.59 179 LEU A O 1
ATOM 1404 N N . ALA A 1 180 ? -20.147 5.210 -3.181 1.00 75.62 180 ALA A N 1
ATOM 1405 C CA . ALA A 1 180 ? -20.046 4.117 -4.150 1.00 75.62 180 ALA A CA 1
ATOM 1406 C C . ALA A 1 180 ? -18.776 3.277 -3.886 1.00 75.62 180 ALA A C 1
ATOM 1408 O O . ALA A 1 180 ? -17.668 3.737 -4.192 1.00 75.62 180 ALA A O 1
ATOM 1409 N N . PRO A 1 181 ? -18.905 2.076 -3.297 1.00 86.00 181 PRO A N 1
ATOM 1410 C CA . PRO A 1 181 ? -17.752 1.290 -2.897 1.00 86.00 181 PRO A CA 1
ATOM 1411 C C . PRO A 1 181 ? -17.116 0.607 -4.112 1.00 86.00 181 PRO A C 1
ATOM 1413 O O . PRO A 1 181 ? -17.804 0.214 -5.052 1.00 86.00 181 PRO A O 1
ATOM 1416 N N . ILE A 1 182 ? -15.793 0.431 -4.086 1.00 90.00 182 ILE A N 1
ATOM 1417 C CA . ILE A 1 182 ? -15.050 -0.274 -5.143 1.00 90.00 182 ILE A CA 1
ATOM 1418 C C . ILE A 1 182 ? -15.340 -1.780 -5.091 1.00 90.00 182 ILE A C 1
ATOM 1420 O O . ILE A 1 182 ? -15.513 -2.423 -6.125 1.00 90.00 182 ILE A O 1
ATOM 1424 N N . MET A 1 183 ? -15.340 -2.354 -3.887 1.00 92.06 183 MET A N 1
ATOM 1425 C CA . MET A 1 183 ? -15.591 -3.774 -3.628 1.00 92.06 183 MET A CA 1
ATOM 1426 C C . MET A 1 183 ? -15.930 -4.005 -2.153 1.00 92.06 183 MET A C 1
ATOM 1428 O O . MET A 1 183 ? -15.680 -3.134 -1.324 1.00 92.06 183 MET A O 1
ATOM 1432 N N . ALA A 1 184 ? -16.445 -5.189 -1.816 1.00 92.19 184 ALA A N 1
ATOM 1433 C CA . ALA A 1 184 ? -16.658 -5.592 -0.428 1.00 92.19 184 ALA A CA 1
ATOM 1434 C C . ALA A 1 184 ? -15.353 -5.580 0.383 1.00 92.19 184 ALA A C 1
ATOM 1436 O O . ALA A 1 184 ? -14.304 -6.013 -0.110 1.00 92.19 184 ALA A O 1
ATOM 1437 N N . LEU A 1 185 ? -15.428 -5.113 1.634 1.00 93.31 185 LEU A N 1
ATOM 1438 C CA . LEU A 1 185 ? -14.306 -5.192 2.562 1.00 93.31 185 LEU A CA 1
ATOM 1439 C C . LEU A 1 185 ? -13.902 -6.658 2.758 1.00 93.31 185 LEU A C 1
ATOM 1441 O O . LEU A 1 185 ? -14.727 -7.515 3.073 1.00 93.31 185 LEU A O 1
ATOM 1445 N N . GLN A 1 186 ? -12.615 -6.950 2.575 1.00 94.69 186 GLN A N 1
ATOM 1446 C CA . GLN A 1 186 ? -12.092 -8.303 2.735 1.00 94.69 186 GLN A CA 1
ATOM 1447 C C . GLN A 1 186 ? -12.256 -8.776 4.186 1.00 94.69 186 GLN A C 1
ATOM 1449 O O . GLN A 1 186 ? -11.966 -8.032 5.123 1.00 94.69 186 GLN A O 1
ATOM 1454 N N . GLN A 1 187 ? -12.649 -10.039 4.373 1.00 94.12 187 GLN A N 1
ATOM 1455 C CA . GLN A 1 187 ? -12.964 -10.588 5.696 1.00 94.12 187 GLN A CA 1
ATOM 1456 C C . GLN A 1 187 ? -11.818 -10.426 6.706 1.00 94.12 187 GLN A C 1
ATOM 1458 O O . GLN A 1 187 ? -12.060 -10.013 7.834 1.00 94.12 187 GLN A O 1
ATOM 1463 N N . LEU A 1 188 ? -10.574 -10.689 6.294 1.00 95.81 188 LEU A N 1
ATOM 1464 C CA . LEU A 1 188 ? -9.403 -10.555 7.166 1.00 95.81 188 LEU A CA 1
ATOM 1465 C C . LEU A 1 188 ? -9.155 -9.097 7.590 1.00 95.81 188 LEU A C 1
ATOM 1467 O O . LEU A 1 188 ? -8.804 -8.836 8.734 1.00 95.81 188 LEU A O 1
ATOM 1471 N N . VAL A 1 189 ? -9.393 -8.134 6.694 1.00 96.75 189 VAL A N 1
ATOM 1472 C CA . VAL A 1 189 ? -9.301 -6.700 7.018 1.00 96.75 189 VAL A CA 1
ATOM 1473 C C . VAL A 1 189 ? -10.371 -6.329 8.042 1.00 96.75 189 VAL A C 1
ATOM 1475 O O . VAL A 1 189 ? -10.077 -5.648 9.020 1.00 96.75 189 VAL A O 1
ATOM 1478 N N . ALA A 1 190 ? -11.599 -6.819 7.852 1.00 94.56 190 ALA A N 1
ATOM 1479 C CA . ALA A 1 190 ? -12.692 -6.600 8.791 1.00 94.56 190 ALA A CA 1
ATOM 1480 C C . ALA A 1 190 ? -12.423 -7.241 10.164 1.00 94.56 190 ALA A C 1
ATOM 1482 O O . ALA A 1 190 ? -12.769 -6.660 11.189 1.00 94.56 190 ALA A O 1
ATOM 1483 N N . GLU A 1 191 ? -11.812 -8.425 10.198 1.00 95.25 191 GLU A N 1
ATOM 1484 C CA . GLU A 1 191 ? -11.419 -9.103 11.434 1.00 95.25 191 GLU A CA 1
ATOM 1485 C C . GLU A 1 191 ? -10.352 -8.303 12.189 1.00 95.25 191 GLU A C 1
ATOM 1487 O O . GLU A 1 191 ? -10.539 -7.980 13.361 1.00 95.25 191 GLU A O 1
ATOM 1492 N N . ILE A 1 192 ? -9.260 -7.922 11.520 1.00 96.69 192 ILE A N 1
ATOM 1493 C CA . ILE A 1 192 ? -8.175 -7.188 12.178 1.00 96.69 192 ILE A CA 1
ATOM 1494 C C . ILE A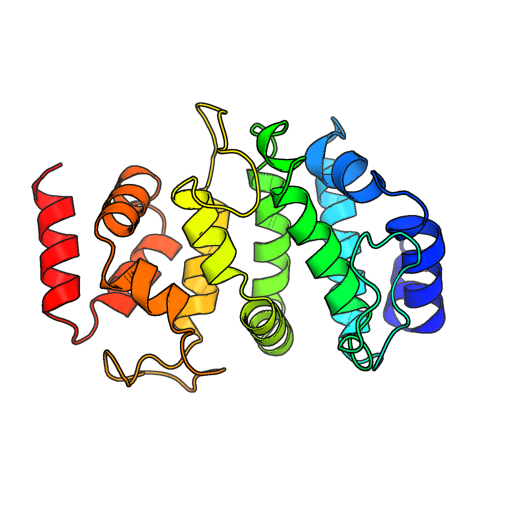 1 192 ? -8.658 -5.805 12.638 1.00 96.69 192 ILE A C 1
ATOM 1496 O O . ILE A 1 192 ? -8.347 -5.401 13.753 1.00 96.69 192 ILE A O 1
ATOM 1500 N N . LEU A 1 193 ? -9.445 -5.093 11.823 1.00 95.19 193 LEU A N 1
ATOM 1501 C CA . LEU A 1 193 ? -9.892 -3.738 12.149 1.00 95.19 193 LEU A CA 1
ATOM 1502 C C . LEU A 1 193 ? -10.955 -3.727 13.251 1.00 95.19 193 LEU A C 1
ATOM 1504 O O . LEU A 1 193 ? -10.825 -2.972 14.203 1.00 95.19 193 LEU A O 1
ATOM 1508 N N . PHE A 1 194 ? -12.011 -4.537 13.128 1.00 93.00 194 PHE A N 1
ATOM 1509 C CA . PHE A 1 194 ? -13.185 -4.426 14.002 1.00 93.00 194 PHE A CA 1
ATOM 1510 C C . PHE A 1 194 ? -13.180 -5.380 15.199 1.00 93.00 194 PHE A C 1
ATOM 1512 O O . PHE A 1 194 ? -13.994 -5.193 16.099 1.00 93.00 194 PHE A O 1
ATOM 1519 N N . VAL A 1 195 ? -12.323 -6.408 15.212 1.00 93.44 195 VAL A N 1
ATOM 1520 C CA . VAL A 1 195 ? -12.310 -7.429 16.278 1.00 93.44 195 VAL A CA 1
ATOM 1521 C C . VAL A 1 195 ? -11.030 -7.364 17.109 1.00 93.44 195 VAL A C 1
ATOM 1523 O O . VAL A 1 195 ? -11.086 -7.488 18.331 1.00 93.44 195 VAL A O 1
ATOM 1526 N N . ARG A 1 196 ? -9.867 -7.158 16.481 1.00 94.38 196 ARG A N 1
ATOM 1527 C CA . ARG A 1 196 ? -8.577 -7.179 17.186 1.00 94.38 196 ARG A CA 1
ATOM 1528 C C . ARG A 1 196 ? -8.252 -5.814 17.796 1.00 94.38 196 ARG A C 1
ATOM 1530 O O . ARG A 1 196 ? -7.705 -4.935 17.135 1.00 94.38 196 ARG A O 1
ATOM 1537 N N . THR A 1 197 ? -8.519 -5.659 19.091 1.00 92.69 197 THR A N 1
ATOM 1538 C CA . THR A 1 197 ? -8.227 -4.423 19.844 1.00 92.69 197 THR A CA 1
ATOM 1539 C C . THR A 1 197 ? -6.748 -4.028 19.810 1.00 92.69 197 THR A C 1
ATOM 1541 O O . THR A 1 197 ? -6.436 -2.841 19.783 1.00 92.69 197 THR A O 1
ATOM 1544 N N . SER A 1 198 ? -5.836 -5.003 19.712 1.00 94.12 198 SER A N 1
ATOM 1545 C CA . SER A 1 198 ? -4.391 -4.768 19.578 1.00 94.12 198 SER A CA 1
ATOM 1546 C C . SER A 1 198 ? -4.029 -3.894 18.376 1.00 94.12 198 SER A C 1
ATOM 1548 O O . SER A 1 198 ? -3.102 -3.092 18.465 1.00 94.12 198 SER A O 1
ATOM 1550 N N . TYR A 1 199 ? -4.770 -3.997 17.268 1.00 94.69 199 TYR A N 1
ATOM 1551 C CA . TYR A 1 199 ? -4.539 -3.158 16.095 1.00 94.69 199 TYR A CA 1
ATOM 1552 C C . TYR A 1 199 ? -4.962 -1.707 16.342 1.00 94.69 199 TYR A C 1
ATOM 1554 O O . TYR A 1 199 ? -4.243 -0.781 15.972 1.00 94.69 199 TYR A O 1
ATOM 1562 N N . ILE A 1 200 ? -6.098 -1.508 17.015 1.00 93.31 200 ILE A N 1
ATOM 1563 C CA . ILE A 1 200 ? -6.609 -0.177 17.367 1.00 93.31 200 ILE A CA 1
ATOM 1564 C C . ILE A 1 200 ? -5.663 0.530 18.325 1.00 93.31 200 ILE A C 1
ATOM 1566 O O . ILE A 1 200 ? -5.282 1.671 18.062 1.00 93.31 200 ILE A O 1
ATOM 1570 N N . LYS A 1 201 ? -5.213 -0.179 19.361 1.00 92.56 201 LYS A N 1
ATOM 1571 C CA . LYS A 1 201 ? -4.189 0.309 20.279 1.00 92.56 201 LYS A CA 1
ATOM 1572 C C . LYS A 1 201 ? -2.941 0.774 19.524 1.00 92.56 201 LYS A C 1
ATOM 1574 O O . LYS A 1 201 ? -2.531 1.921 19.674 1.00 92.56 201 LYS A O 1
ATOM 1579 N N . LYS A 1 202 ? -2.410 -0.064 18.626 1.00 91.88 202 LYS A N 1
ATOM 1580 C CA . LYS A 1 202 ? -1.188 0.249 17.872 1.00 91.88 202 LYS A CA 1
ATOM 1581 C C . LYS A 1 202 ? -1.347 1.453 16.936 1.00 91.88 202 LYS A C 1
ATOM 1583 O O . LYS A 1 202 ? -0.469 2.305 16.884 1.00 91.88 202 LYS A O 1
ATOM 1588 N N . ILE A 1 203 ? -2.486 1.596 16.250 1.00 91.69 203 ILE A N 1
ATOM 1589 C CA . ILE A 1 203 ? -2.756 2.782 15.414 1.00 91.69 203 ILE A CA 1
ATOM 1590 C C . ILE A 1 203 ? -2.810 4.073 16.248 1.00 91.69 203 ILE A C 1
ATOM 1592 O O . ILE A 1 203 ? -2.316 5.115 15.805 1.00 91.69 203 ILE A O 1
ATOM 1596 N N . ILE A 1 204 ? -3.453 4.024 17.419 1.00 90.81 204 ILE A N 1
ATOM 1597 C CA . ILE A 1 204 ? -3.605 5.183 18.307 1.00 90.81 204 ILE A CA 1
ATOM 1598 C C . ILE A 1 204 ? -2.243 5.581 18.899 1.00 90.81 204 ILE A C 1
ATOM 1600 O O . ILE A 1 204 ? -1.910 6.767 18.902 1.00 90.81 204 ILE A O 1
ATOM 1604 N N . GLU A 1 205 ? -1.442 4.609 19.338 1.00 89.19 205 GLU A N 1
ATOM 1605 C CA . GLU A 1 205 ? -0.087 4.832 19.862 1.00 89.19 205 GLU A CA 1
ATOM 1606 C C . GLU A 1 205 ? 0.860 5.390 18.789 1.00 89.19 205 GLU A C 1
ATOM 1608 O O . GLU A 1 205 ? 1.543 6.385 19.028 1.00 89.19 205 GLU A O 1
ATOM 1613 N N . ASP A 1 206 ? 0.859 4.812 17.585 1.00 84.69 206 ASP A N 1
ATOM 1614 C CA . ASP A 1 206 ? 1.835 5.162 16.551 1.00 84.69 206 ASP A CA 1
ATOM 1615 C C . ASP A 1 206 ? 1.492 6.458 15.800 1.00 84.69 206 ASP A C 1
ATOM 1617 O O . ASP A 1 206 ? 2.389 7.158 15.325 1.00 84.69 206 ASP A O 1
ATOM 1621 N N . CYS A 1 207 ? 0.203 6.748 15.575 1.00 80.75 207 CYS A N 1
ATOM 1622 C CA . CYS A 1 207 ? -0.228 7.719 14.559 1.00 80.75 207 CYS A CA 1
ATOM 1623 C C . CYS A 1 207 ? -1.566 8.425 14.862 1.00 80.75 207 CYS A C 1
ATOM 1625 O O . CYS A 1 207 ? -2.229 8.876 13.923 1.00 80.75 207 CYS A O 1
ATOM 1627 N N . SER A 1 208 ? -1.975 8.569 16.126 1.00 75.31 208 SER A N 1
ATOM 1628 C CA . SER A 1 208 ? -3.247 9.225 16.512 1.00 75.31 208 SER A CA 1
ATOM 1629 C C . SER A 1 208 ? -3.448 10.632 15.928 1.00 75.31 208 SER A C 1
ATOM 1631 O O . SER A 1 208 ? -4.571 10.994 15.584 1.00 75.31 208 SER A O 1
ATOM 1633 N N . ASN A 1 209 ? -2.371 11.398 15.732 1.00 79.62 209 ASN A N 1
ATOM 1634 C CA . ASN A 1 209 ? -2.427 12.761 15.183 1.00 79.62 209 ASN A CA 1
ATOM 1635 C C . ASN A 1 209 ? -2.407 12.828 13.642 1.00 79.62 209 ASN A C 1
ATOM 1637 O O . ASN A 1 209 ? -2.451 13.915 13.065 1.00 79.62 209 ASN A O 1
ATOM 1641 N N . SER A 1 210 ? -2.314 11.688 12.953 1.00 88.38 210 SER A N 1
ATOM 1642 C CA . SER A 1 210 ? -2.330 11.639 11.489 1.00 88.38 210 SER A CA 1
ATOM 1643 C C . SER A 1 210 ? -3.749 11.839 10.955 1.00 88.38 210 SER A C 1
ATOM 1645 O O . SER A 1 210 ? -4.669 11.110 11.321 1.00 88.38 210 SER A O 1
ATOM 1647 N N . ASP A 1 211 ? -3.921 12.773 10.017 1.00 90.62 211 ASP A N 1
ATOM 1648 C CA . ASP A 1 211 ? -5.208 13.045 9.360 1.00 90.62 211 ASP A CA 1
ATOM 1649 C C . ASP A 1 211 ? -5.817 11.781 8.716 1.00 90.62 211 ASP A C 1
ATOM 1651 O O . ASP A 1 211 ? -7.019 11.537 8.809 1.00 90.62 211 ASP A O 1
ATOM 1655 N N . GLU A 1 212 ? -4.988 10.906 8.136 1.00 91.19 212 GLU A N 1
ATOM 1656 C CA . GLU A 1 212 ? -5.463 9.643 7.556 1.00 91.19 212 GLU A CA 1
ATOM 1657 C C . GLU A 1 212 ? -5.911 8.630 8.614 1.00 91.19 212 GLU A C 1
ATOM 1659 O O . GLU A 1 212 ? -6.903 7.929 8.400 1.00 91.19 212 GLU A O 1
ATOM 1664 N N . THR A 1 213 ? -5.242 8.581 9.766 1.00 88.94 213 THR A N 1
ATOM 1665 C CA . THR A 1 213 ? -5.663 7.747 10.900 1.00 88.94 213 THR A CA 1
ATOM 1666 C C . THR A 1 213 ? -6.998 8.230 11.451 1.00 88.94 213 THR A C 1
ATOM 1668 O O . THR A 1 213 ? -7.925 7.438 11.617 1.00 88.94 213 THR A O 1
ATOM 1671 N N . ILE A 1 214 ? -7.141 9.542 11.651 1.00 91.44 214 ILE A N 1
ATOM 1672 C CA . ILE A 1 214 ? -8.385 10.157 12.121 1.00 91.44 214 ILE A CA 1
ATOM 1673 C C . ILE A 1 214 ? -9.529 9.855 11.148 1.00 91.44 214 ILE A C 1
ATOM 1675 O O . ILE A 1 214 ? -10.620 9.479 11.578 1.00 91.44 214 ILE A O 1
ATOM 1679 N N . LYS A 1 215 ? -9.293 9.963 9.834 1.00 93.50 215 LYS A N 1
ATOM 1680 C CA . LYS A 1 215 ? -10.281 9.592 8.809 1.00 93.50 215 LYS A CA 1
ATOM 1681 C C . LYS A 1 215 ? -10.680 8.120 8.891 1.00 93.50 215 LYS A C 1
ATOM 1683 O O . LYS A 1 215 ? -11.866 7.836 8.755 1.00 93.50 215 LYS A O 1
ATOM 1688 N N . LEU A 1 216 ? -9.734 7.200 9.108 1.00 93.38 216 LEU A N 1
ATOM 1689 C CA . LEU A 1 216 ? -10.034 5.771 9.256 1.00 93.38 216 LEU A CA 1
ATOM 1690 C C . LEU A 1 216 ? -10.881 5.507 10.500 1.00 93.38 216 LEU A C 1
ATOM 1692 O O . LEU A 1 216 ? -11.894 4.819 10.399 1.00 93.38 216 LEU A O 1
ATOM 1696 N N . LEU A 1 217 ? -10.495 6.067 11.648 1.00 92.25 217 LEU A N 1
ATOM 1697 C CA . LEU A 1 217 ? -11.229 5.896 12.901 1.00 92.25 217 LEU A CA 1
ATOM 1698 C C . LEU A 1 217 ? -12.640 6.476 12.784 1.00 92.25 217 LEU A C 1
ATOM 1700 O O . LEU A 1 217 ? -13.602 5.776 13.069 1.00 92.25 217 LEU A O 1
ATOM 1704 N N . ARG A 1 218 ? -12.791 7.703 12.267 1.00 90.44 218 ARG A N 1
ATOM 1705 C CA . ARG A 1 218 ? -14.111 8.322 12.043 1.00 90.44 218 ARG A CA 1
ATOM 1706 C C . ARG A 1 218 ? -14.980 7.511 11.092 1.00 90.44 218 ARG A C 1
ATOM 1708 O O . ARG A 1 218 ? -16.149 7.298 11.389 1.00 90.44 218 ARG A O 1
ATOM 1715 N N . PHE A 1 219 ? -14.407 7.059 9.976 1.00 89.88 219 PHE A N 1
ATOM 1716 C CA . PHE A 1 219 ? -15.100 6.187 9.033 1.00 89.88 219 PHE A CA 1
ATOM 1717 C C . PHE A 1 219 ? -15.572 4.904 9.720 1.00 89.88 219 PHE A C 1
ATOM 1719 O O . PHE A 1 219 ? -16.716 4.518 9.553 1.00 89.88 219 PHE A O 1
ATOM 1726 N N . SER A 1 220 ? -14.717 4.295 10.541 1.00 89.50 220 SER A N 1
ATOM 1727 C CA . SER A 1 220 ? -14.990 3.011 11.192 1.00 89.50 220 SER A CA 1
ATOM 1728 C C . SER A 1 220 ? -15.946 3.116 12.390 1.00 89.50 220 SER A C 1
ATOM 1730 O O . SER A 1 220 ? -16.641 2.152 12.704 1.00 89.50 220 SER A O 1
ATOM 1732 N N . CYS A 1 221 ? -15.992 4.276 13.054 1.00 88.94 221 CYS A N 1
ATOM 1733 C CA . CYS A 1 221 ? -16.928 4.586 14.137 1.00 88.94 221 CYS A CA 1
ATOM 1734 C C . CYS A 1 221 ? -18.338 4.922 13.635 1.00 88.94 221 CYS A C 1
ATOM 1736 O O . CYS A 1 221 ? -19.286 4.849 14.417 1.00 88.94 221 CYS A O 1
ATOM 1738 N N . TRP A 1 222 ? -18.489 5.319 12.367 1.00 84.38 222 TRP A N 1
ATOM 1739 C CA . TRP A 1 222 ? -19.777 5.742 11.822 1.00 84.38 222 TRP A CA 1
ATOM 1740 C C . TRP A 1 222 ? -20.830 4.641 11.989 1.00 84.38 222 TRP A C 1
ATOM 1742 O O . TRP A 1 222 ? -20.658 3.537 11.483 1.00 84.38 222 TRP A O 1
ATOM 1752 N N . GLU A 1 223 ? -21.891 4.935 12.747 1.00 75.38 223 GLU A N 1
ATOM 1753 C CA . GLU A 1 223 ? -22.976 3.998 13.089 1.00 75.38 223 GLU A CA 1
ATOM 1754 C C . GLU A 1 223 ? -22.515 2.624 13.621 1.00 75.38 223 GLU A C 1
ATOM 1756 O O . GLU A 1 223 ? -23.247 1.639 13.545 1.00 75.38 223 GLU A O 1
ATOM 1761 N N . ASN A 1 224 ? -21.323 2.556 14.223 1.00 85.31 224 ASN A N 1
ATOM 1762 C CA . ASN A 1 224 ? -20.778 1.350 14.840 1.00 85.31 224 ASN A CA 1
ATOM 1763 C C . ASN A 1 224 ? -20.486 1.606 16.332 1.00 85.31 224 ASN A C 1
ATOM 1765 O O . ASN A 1 224 ? -19.368 1.999 16.694 1.00 85.31 224 ASN A O 1
ATOM 1769 N N . PRO A 1 225 ? -21.480 1.405 17.224 1.00 86.50 225 PRO A N 1
ATOM 1770 C CA . PRO A 1 225 ? -21.336 1.689 18.651 1.00 86.50 225 PRO A CA 1
ATOM 1771 C C . PRO A 1 225 ? -20.269 0.831 19.332 1.00 86.50 225 PRO A C 1
ATOM 1773 O O . PRO A 1 225 ? -19.564 1.317 20.213 1.00 86.50 225 PRO A O 1
ATOM 1776 N N . GLN A 1 226 ? -20.126 -0.430 18.909 1.00 87.94 226 GLN A N 1
ATOM 1777 C CA . GLN A 1 226 ? -19.128 -1.342 19.471 1.00 87.94 226 GLN A CA 1
ATOM 1778 C C . GLN A 1 226 ? -17.715 -0.837 19.187 1.00 87.94 226 GLN A C 1
ATOM 1780 O O . GLN A 1 226 ? -16.932 -0.648 20.115 1.00 87.94 226 GLN A O 1
ATOM 1785 N N . PHE A 1 227 ? -17.419 -0.533 17.921 1.00 90.69 227 PHE A N 1
ATOM 1786 C CA . PHE A 1 227 ? -16.117 0.001 17.533 1.00 90.69 227 PHE A CA 1
ATOM 1787 C C . PHE A 1 227 ? -15.837 1.357 18.192 1.00 90.69 227 PHE A C 1
ATOM 1789 O O . PHE A 1 227 ? -14.749 1.581 18.718 1.00 90.69 227 PHE A O 1
ATOM 1796 N N . SER A 1 228 ? -16.843 2.236 18.234 1.00 90.81 228 SER A N 1
ATOM 1797 C CA . SER A 1 228 ? -16.740 3.538 18.901 1.00 90.81 228 SER A CA 1
ATOM 1798 C C . SER A 1 228 ? -16.378 3.395 20.382 1.00 90.81 228 SER A C 1
ATOM 1800 O O . SER A 1 228 ? -15.502 4.104 20.871 1.00 90.81 228 SER A O 1
ATOM 1802 N N . SER A 1 229 ? -16.998 2.444 21.090 1.00 90.75 229 SER A N 1
ATOM 1803 C CA . SER A 1 229 ? -16.695 2.160 22.497 1.00 90.75 229 SER A CA 1
ATOM 1804 C C . SER A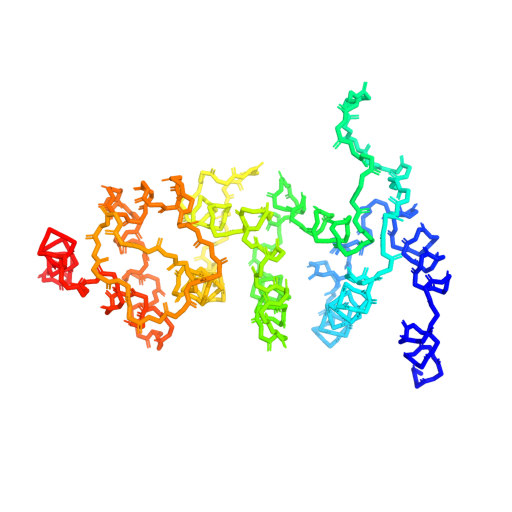 1 229 ? -15.263 1.662 22.696 1.00 90.75 229 SER A C 1
ATOM 1806 O O . SER A 1 229 ? -14.615 2.055 23.665 1.00 90.75 229 SER A O 1
ATOM 1808 N N . THR A 1 230 ? -14.758 0.813 21.797 1.00 91.69 230 THR A N 1
ATOM 1809 C CA . THR A 1 230 ? -13.368 0.334 21.836 1.0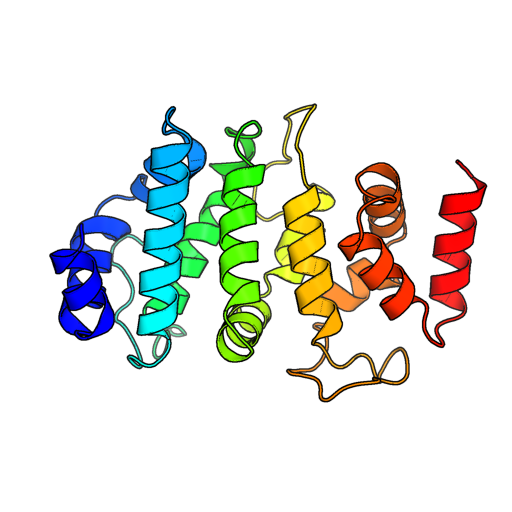0 91.69 230 THR A CA 1
ATOM 1810 C C . THR A 1 230 ? -12.384 1.483 21.641 1.00 91.69 230 THR A C 1
ATOM 1812 O O . THR A 1 230 ? -11.485 1.649 22.458 1.00 91.69 230 THR A O 1
ATOM 1815 N N . VAL A 1 231 ? -12.579 2.315 20.612 1.00 90.31 231 VAL A N 1
ATOM 1816 C CA . VAL A 1 231 ? -11.707 3.471 20.340 1.00 90.31 231 VAL A CA 1
ATOM 1817 C C . VAL A 1 231 ? -11.709 4.455 21.509 1.00 90.31 231 VAL A C 1
ATOM 1819 O O . VAL A 1 231 ? -10.647 4.904 21.926 1.00 90.31 231 VAL A O 1
ATOM 1822 N N . LEU A 1 232 ? -12.883 4.771 22.066 1.00 90.00 232 LEU A N 1
ATOM 1823 C CA . LEU A 1 232 ? -12.986 5.660 23.225 1.00 90.00 232 LEU A CA 1
ATOM 1824 C C . LEU A 1 232 ? -12.282 5.084 24.451 1.00 90.00 232 LEU A C 1
ATOM 1826 O O . LEU A 1 232 ? -11.629 5.829 25.171 1.00 90.00 232 LEU A O 1
ATOM 1830 N N . SER A 1 233 ? -12.390 3.774 24.673 1.00 90.00 233 SER A N 1
ATOM 1831 C CA . SER A 1 233 ? -11.701 3.116 25.781 1.00 90.00 233 SER A CA 1
ATOM 1832 C C . SER A 1 233 ? -10.187 3.271 25.626 1.00 90.00 233 SER A C 1
ATOM 1834 O O . SER A 1 233 ? -9.547 3.804 26.523 1.00 90.00 233 SER A O 1
ATOM 1836 N N . GLU A 1 234 ? -9.617 2.917 24.473 1.00 89.81 234 GLU A N 1
ATOM 1837 C CA . GLU A 1 234 ? -8.171 3.062 24.233 1.00 89.81 234 GLU A CA 1
ATOM 1838 C C . GLU A 1 234 ? -7.681 4.518 24.348 1.00 89.81 234 GLU A C 1
ATOM 1840 O O . GLU A 1 234 ? -6.591 4.748 24.856 1.00 89.81 234 GLU A O 1
ATOM 1845 N N . LEU A 1 235 ? -8.481 5.511 23.935 1.00 86.56 235 LEU A N 1
ATOM 1846 C CA . LEU A 1 235 ? -8.130 6.934 24.072 1.00 86.56 235 LEU A CA 1
ATOM 1847 C C . LEU A 1 235 ? -8.190 7.449 25.518 1.00 86.56 235 LEU A C 1
ATOM 1849 O O . LEU A 1 235 ? -7.420 8.332 25.874 1.00 86.56 235 LEU A O 1
ATOM 1853 N N . LEU A 1 236 ? -9.122 6.947 26.335 1.00 86.38 236 LEU A N 1
ATOM 1854 C CA . LEU A 1 236 ? -9.295 7.377 27.730 1.00 86.38 236 LEU A CA 1
ATOM 1855 C C . LEU A 1 236 ? -8.281 6.739 28.687 1.00 86.38 236 LEU A C 1
ATOM 1857 O O . LEU A 1 236 ? -8.080 7.260 29.781 1.00 86.38 236 LEU A O 1
ATOM 1861 N N . TRP A 1 237 ? -7.684 5.610 28.301 1.00 77.00 237 TRP A N 1
ATOM 1862 C CA . TRP A 1 237 ? -6.651 4.915 29.074 1.00 77.00 237 TRP A CA 1
ATOM 1863 C C . TRP A 1 237 ? -5.214 5.383 28.752 1.00 77.00 237 TRP A C 1
ATOM 1865 O O . TRP A 1 237 ? -4.270 4.782 29.269 1.00 77.00 237 TRP A O 1
ATOM 1875 N N . GLN A 1 238 ? -5.043 6.432 27.931 1.00 58.84 238 GLN A N 1
ATOM 1876 C CA . GLN A 1 238 ? -3.767 7.145 27.740 1.00 58.84 238 GLN A CA 1
ATOM 1877 C C . GLN A 1 238 ? -3.522 8.176 28.845 1.00 58.84 238 GLN A C 1
ATOM 1879 O O . GLN A 1 238 ? -2.351 8.287 29.274 1.00 58.84 238 GLN A O 1
#

Solvent-accessible surface area (backbone atoms only — not comparable to full-atom values): 13270 Å² total; per-residue (Å²): 112,70,70,58,54,55,44,44,64,76,31,66,67,51,39,51,49,45,42,48,69,60,48,48,67,37,90,54,51,60,49,44,41,50,48,64,46,86,49,66,67,55,22,52,52,50,40,51,50,52,48,52,48,29,61,59,23,62,78,62,47,63,37,84,80,63,89,72,63,92,66,81,96,64,98,78,71,88,66,41,25,51,21,54,54,52,53,50,56,60,57,54,35,46,43,52,57,45,35,78,30,30,94,34,41,48,61,52,32,42,42,52,42,56,40,54,70,74,40,70,71,44,38,52,50,42,55,76,68,41,45,50,43,52,47,53,26,43,75,69,50,65,28,88,21,64,54,68,76,42,93,79,54,57,53,64,43,48,50,36,41,34,26,61,51,57,76,40,30,36,41,62,95,70,24,85,61,90,63,93,46,80,44,71,57,52,67,67,44,51,43,46,67,72,67,37,61,70,52,54,50,48,49,49,74,75,33,57,88,36,70,44,46,46,50,37,52,54,62,59,32,46,83,18,69,69,49,37,53,52,54,51,49,58,64,72,76,108

InterPro domains:
  IPR021905 Ubiquitin C-terminal hydrolase-like, DUF3517 [PF12030] (28-238)

pLDDT: mean 88.27, std 11.96, range [39.34, 98.25]